Protein AF-A0A6I3MFF8-F1 (afdb_monomer_lite)

Secondary structure (DSSP, 8-state):
-HHHHHHHHHHHHHHHHHS-TTSTT-HHHHHHHHHHHHHHHHHHHHHHHHHHHHHHHHHHHHHHHHHHHH-STT--HHHHHTTT---HHHHHHHHSSHHHHHHHHHHHHHHHHHHHHHHHHTS-TTS-HHHHHHHHHHHHHHHHHTT--S--HHHHHHHHHTTT-HHHHHHHHHHHHHHHHHHHTTSS-HHHHHHHHHHHHHHHHHHHHH--THHHHHHHHHHHHHHHT-

Sequence (230 aa):
MILYFKFFILIGLNLIKIVNRSVYTCKCIQNCLHLQNKIEKKMENKLETSAKSLKREEMVKFAFETFYKNGFHATGVDTVMEGTGISKRTLYKHFGSKEGLILATIDYYRTHMRELIYSYINTDPKENAVEKALRIFDFLTDRVEGGHYNGCFVMNAKTEYINKAKDIEESCDNYTAGIQQLLEANLPNNDLVTQIMMLFEGAIVRSKVTRNIKTIRLAKDAARILCENS

Foldseek 3Di:
DVVVVVVVVVVVVVVVVPPDPPPCPDPVVVVVVVVVVVVVVVVVVVVVVVVLVVLLVVLLVLLLVQCLVQNLVRDDVVNSCPPVPADPVNVCVNQVDSVSSLLSNLVVLLVVVLVVLLCQLPVDVPDALLVSLLSSLVSVLVCLVVVNLSFDSLVRQCVVCPVNDVSSVVSSVVSLVSNLVSSVVRADDSVLSVLLSCLSSVLSVCCSVVVDSVSSVVSSVVSVVSRVVD

Radius of gyration: 26.14 Å; chains: 1; bounding box: 43×44×87 Å

pLDDT: mean 87.26, std 15.72, range [38.91, 98.69]

Structure (mmCIF, N/CA/C/O backbone):
data_AF-A0A6I3MFF8-F1
#
_entry.id   AF-A0A6I3MFF8-F1
#
loop_
_atom_site.group_PDB
_atom_site.id
_atom_site.type_symbol
_atom_site.label_atom_id
_atom_site.label_alt_id
_atom_site.label_comp_id
_atom_site.label_asym_id
_atom_site.label_entity_id
_atom_site.label_seq_id
_atom_site.pdbx_PDB_ins_code
_atom_site.Cartn_x
_atom_site.Cartn_y
_atom_site.Cartn_z
_atom_site.occupancy
_atom_site.B_iso_or_equiv
_atom_site.auth_seq_id
_atom_site.auth_comp_id
_atom_site.auth_asym_id
_atom_site.auth_atom_id
_atom_site.pdbx_PDB_model_num
ATOM 1 N N . MET A 1 1 ? 0.637 -25.183 27.385 1.00 45.00 1 MET A N 1
ATOM 2 C CA . MET A 1 1 ? 1.821 -24.576 28.041 1.00 45.00 1 MET A CA 1
ATOM 3 C C . MET A 1 1 ? 1.467 -23.602 29.179 1.00 45.00 1 MET A C 1
ATOM 5 O O . MET A 1 1 ? 2.096 -23.673 30.222 1.00 45.00 1 MET A O 1
ATOM 9 N N . ILE A 1 2 ? 0.426 -22.762 29.054 1.00 39.97 2 ILE A N 1
ATOM 10 C CA . ILE A 1 2 ? 0.001 -21.795 30.099 1.00 39.97 2 ILE A CA 1
ATOM 11 C C . ILE A 1 2 ? -0.606 -22.467 31.357 1.00 39.97 2 ILE A C 1
ATOM 13 O O . ILE A 1 2 ? -0.392 -22.002 32.474 1.00 39.97 2 ILE A O 1
ATOM 17 N N . LEU A 1 3 ? -1.305 -23.600 31.203 1.00 38.91 3 LEU A N 1
ATOM 18 C CA . LEU A 1 3 ? -1.879 -24.362 32.329 1.00 38.91 3 LEU A CA 1
ATOM 19 C C . LEU A 1 3 ? -0.818 -25.008 33.238 1.00 38.91 3 LEU A C 1
ATOM 21 O O . LEU A 1 3 ? -0.969 -24.985 34.456 1.00 38.91 3 LEU A O 1
ATOM 25 N N . TYR A 1 4 ? 0.286 -25.498 32.667 1.00 41.34 4 TYR A N 1
ATOM 26 C CA . TYR A 1 4 ? 1.405 -26.062 33.435 1.00 41.34 4 TYR A CA 1
ATOM 27 C C . TYR A 1 4 ? 2.146 -24.993 34.253 1.00 41.34 4 TYR A C 1
ATOM 29 O O . TYR A 1 4 ? 2.612 -25.268 35.355 1.00 41.34 4 TYR A O 1
ATOM 37 N N . PHE A 1 5 ? 2.187 -23.752 33.756 1.00 45.34 5 PHE A N 1
ATOM 38 C CA . PHE A 1 5 ? 2.837 -22.635 34.444 1.00 45.34 5 PHE A CA 1
ATOM 39 C C . PHE A 1 5 ? 2.019 -22.134 35.648 1.00 45.34 5 PHE A C 1
ATOM 41 O O . PHE A 1 5 ? 2.577 -21.880 36.713 1.00 45.34 5 PHE A O 1
ATOM 48 N N . LYS A 1 6 ? 0.680 -22.087 35.532 1.00 47.84 6 LYS A N 1
ATOM 49 C CA . LYS A 1 6 ? -0.211 -21.818 36.680 1.00 47.84 6 LYS A CA 1
ATOM 50 C C . LYS A 1 6 ? -0.124 -22.907 37.754 1.00 47.84 6 LYS A C 1
ATOM 52 O O . LYS A 1 6 ? -0.187 -22.587 38.937 1.00 47.84 6 LYS A O 1
ATOM 57 N N . PHE A 1 7 ? 0.063 -24.168 37.359 1.00 47.84 7 PHE A N 1
ATOM 58 C CA . PHE A 1 7 ? 0.206 -25.289 38.291 1.00 47.84 7 PHE A CA 1
ATOM 59 C C . PHE A 1 7 ? 1.506 -25.199 39.110 1.00 47.84 7 PHE A C 1
ATOM 61 O O . PHE A 1 7 ? 1.482 -25.387 40.323 1.00 47.84 7 PHE A O 1
ATOM 68 N N . PHE A 1 8 ? 2.621 -24.804 38.485 1.00 49.03 8 PHE A N 1
ATOM 69 C CA . PHE A 1 8 ? 3.898 -24.602 39.182 1.00 49.03 8 PHE A CA 1
ATOM 70 C C . PHE A 1 8 ? 3.869 -23.420 40.167 1.00 49.03 8 PHE A C 1
ATOM 72 O O . PHE A 1 8 ? 4.413 -23.523 41.265 1.00 49.03 8 PHE A O 1
ATOM 79 N N . ILE A 1 9 ? 3.176 -22.329 39.819 1.00 52.69 9 ILE A N 1
ATOM 80 C CA . ILE A 1 9 ? 2.971 -21.182 40.720 1.00 52.69 9 ILE A CA 1
ATOM 81 C C . ILE A 1 9 ? 2.090 -21.579 41.918 1.00 52.69 9 ILE A C 1
ATOM 83 O O . ILE A 1 9 ? 2.417 -21.246 43.054 1.00 52.69 9 ILE A O 1
ATOM 87 N N . LEU A 1 10 ? 1.020 -22.359 41.709 1.00 49.03 10 LEU A N 1
ATOM 88 C CA . LEU A 1 10 ? 0.175 -22.858 42.804 1.00 49.03 10 LEU A CA 1
ATOM 89 C C . LEU A 1 10 ? 0.908 -23.834 43.742 1.00 49.03 10 LEU A C 1
ATOM 91 O O . LEU A 1 10 ? 0.683 -23.790 44.952 1.00 49.03 10 LEU A O 1
ATOM 95 N N . ILE A 1 11 ? 1.798 -24.684 43.217 1.00 52.78 11 ILE A N 1
ATOM 96 C CA . ILE A 1 11 ? 2.627 -25.586 44.034 1.00 52.78 11 ILE A CA 1
ATOM 97 C C . ILE A 1 11 ? 3.669 -24.791 44.836 1.00 52.78 11 ILE A C 1
ATOM 99 O O . ILE A 1 11 ? 3.830 -25.034 46.033 1.00 52.78 11 ILE A O 1
ATOM 103 N N . GLY A 1 12 ? 4.317 -23.793 44.223 1.00 50.59 12 GLY A N 1
ATOM 104 C CA . GLY A 1 12 ? 5.246 -22.892 44.916 1.00 50.59 12 GLY A CA 1
ATOM 105 C C . GLY A 1 12 ? 4.579 -22.094 46.044 1.00 50.59 12 GLY A C 1
ATOM 106 O O . GLY A 1 12 ? 5.119 -22.009 47.146 1.00 50.59 12 GLY A O 1
ATOM 107 N N . LEU A 1 13 ? 3.362 -21.589 45.814 1.00 50.25 13 LEU A N 1
ATOM 108 C CA . LEU A 1 13 ? 2.577 -20.844 46.807 1.00 50.25 13 LEU A CA 1
ATOM 109 C C . LEU A 1 13 ? 2.077 -21.719 47.971 1.00 50.25 13 LEU A C 1
ATOM 111 O O . LEU A 1 13 ? 1.964 -21.228 49.096 1.00 50.25 13 LEU A O 1
ATOM 115 N N . ASN A 1 14 ? 1.793 -23.006 47.736 1.00 44.31 14 ASN A N 1
ATOM 116 C CA . ASN A 1 14 ? 1.385 -23.933 48.798 1.00 44.31 14 ASN A CA 1
ATOM 117 C C . ASN A 1 14 ? 2.566 -24.423 49.646 1.00 44.31 14 ASN A C 1
ATOM 119 O O . ASN A 1 14 ? 2.418 -24.547 50.859 1.00 44.31 14 ASN A O 1
ATOM 123 N N . LEU A 1 15 ? 3.753 -24.617 49.062 1.00 46.69 15 LEU A N 1
ATOM 124 C CA . LEU A 1 15 ? 4.953 -24.980 49.828 1.00 46.69 15 LEU A CA 1
ATOM 125 C C . LEU A 1 15 ? 5.416 -23.846 50.761 1.00 46.69 15 LEU A C 1
ATOM 127 O O . LEU A 1 15 ? 5.853 -24.118 51.875 1.00 46.69 15 LEU A O 1
ATOM 131 N N . ILE A 1 16 ? 5.233 -22.579 50.371 1.00 49.53 16 ILE A N 1
ATOM 132 C CA . ILE A 1 16 ? 5.551 -21.409 51.214 1.00 49.53 16 ILE A CA 1
ATOM 133 C C . ILE A 1 16 ? 4.555 -21.239 52.378 1.00 49.53 16 ILE A C 1
ATOM 135 O O . ILE A 1 16 ? 4.934 -20.734 53.433 1.00 49.53 16 ILE A O 1
ATOM 139 N N . LYS A 1 17 ? 3.301 -21.696 52.235 1.00 48.31 17 LYS A N 1
ATOM 140 C CA . LYS A 1 17 ? 2.290 -21.665 53.314 1.00 48.31 17 LYS A CA 1
ATOM 141 C C . LYS A 1 17 ? 2.443 -22.781 54.352 1.00 48.31 17 LYS A C 1
ATOM 143 O O . LYS A 1 17 ? 1.889 -22.656 55.441 1.00 48.31 17 LYS A O 1
ATOM 148 N N . ILE A 1 18 ? 3.171 -23.853 54.032 1.00 49.22 18 ILE A N 1
ATOM 149 C CA . ILE A 1 18 ? 3.386 -25.004 54.929 1.00 49.22 18 ILE A CA 1
ATOM 150 C C . ILE A 1 18 ? 4.590 -24.776 55.869 1.00 49.22 18 ILE A C 1
ATOM 152 O O . ILE A 1 18 ? 4.727 -25.459 56.884 1.00 49.22 18 ILE A O 1
ATOM 156 N N . VAL A 1 19 ? 5.434 -23.767 55.610 1.00 46.97 19 VAL A N 1
ATOM 157 C CA . VAL A 1 19 ? 6.555 -23.423 56.497 1.00 46.97 19 VAL A CA 1
ATOM 158 C C . VAL A 1 19 ? 6.071 -22.550 57.662 1.00 46.97 19 VAL A C 1
ATOM 160 O O . VAL A 1 19 ? 5.642 -21.412 57.509 1.00 46.97 19 VAL A O 1
ATOM 163 N N . ASN A 1 20 ? 6.147 -23.154 58.842 1.00 43.75 20 ASN A N 1
ATOM 164 C CA . ASN A 1 20 ? 5.766 -22.687 60.169 1.00 43.75 20 ASN A CA 1
ATOM 165 C C . ASN A 1 20 ? 6.007 -21.182 60.461 1.00 43.75 20 ASN A C 1
ATOM 167 O O . ASN A 1 20 ? 7.032 -20.596 60.105 1.00 43.75 20 ASN A O 1
ATOM 171 N N . ARG A 1 21 ? 5.086 -20.574 61.224 1.00 49.72 21 ARG A N 1
ATOM 172 C CA . ARG A 1 21 ? 4.991 -19.132 61.554 1.00 49.72 21 ARG A CA 1
ATOM 173 C C . ARG A 1 21 ? 6.206 -18.550 62.311 1.00 49.72 21 ARG A C 1
ATOM 175 O O . ARG A 1 21 ? 6.260 -17.340 62.503 1.00 49.72 21 ARG A O 1
ATOM 182 N N . SER A 1 22 ? 7.186 -19.368 62.714 1.00 47.50 22 SER A N 1
ATOM 183 C CA . SER A 1 22 ? 8.376 -18.946 63.476 1.00 47.50 22 SER A CA 1
ATOM 184 C C . SER A 1 22 ? 9.617 -18.625 62.622 1.00 47.50 22 SER A C 1
ATOM 186 O O . SER A 1 22 ? 10.642 -18.239 63.176 1.00 47.50 22 SER A O 1
ATOM 188 N N . VAL A 1 23 ? 9.551 -18.778 61.292 1.00 49.69 23 VAL A N 1
ATOM 189 C CA . VAL A 1 23 ? 10.703 -18.608 60.375 1.00 49.69 23 VAL A CA 1
ATOM 190 C C . VAL A 1 23 ? 10.717 -17.223 59.689 1.00 49.69 23 VAL A C 1
ATOM 192 O O . VAL A 1 23 ? 11.717 -16.806 59.108 1.00 49.69 23 VAL A O 1
ATOM 195 N N . TYR A 1 24 ? 9.643 -16.438 59.825 1.00 51.47 24 TYR A N 1
ATOM 196 C CA . TYR A 1 24 ? 9.480 -15.127 59.171 1.00 51.47 24 TYR A CA 1
ATOM 197 C C . TYR A 1 24 ? 10.247 -13.958 59.824 1.00 51.47 24 TYR A C 1
ATOM 199 O O . TYR A 1 24 ? 10.108 -12.815 59.384 1.00 51.47 24 TYR A O 1
ATOM 207 N N . THR A 1 25 ? 11.048 -14.200 60.865 1.00 51.84 25 THR A N 1
ATOM 208 C CA . THR A 1 25 ? 11.789 -13.157 61.604 1.00 51.84 25 THR A CA 1
ATOM 209 C C . THR A 1 25 ? 13.222 -12.944 61.110 1.00 51.84 25 THR A C 1
ATOM 211 O O . THR A 1 25 ? 13.842 -11.940 61.456 1.00 51.84 25 THR A O 1
ATOM 214 N N . CYS A 1 26 ? 13.765 -13.831 60.268 1.00 58.38 26 CYS A N 1
ATOM 215 C CA . CYS A 1 26 ? 15.094 -13.635 59.693 1.00 58.38 26 CYS A CA 1
ATOM 216 C C . CYS A 1 26 ? 15.046 -12.589 58.567 1.00 58.38 26 CYS A C 1
ATOM 218 O O . CYS A 1 26 ? 14.349 -12.769 57.564 1.00 58.38 26 CYS A O 1
ATOM 220 N N . LYS A 1 27 ? 15.842 -11.518 58.697 1.00 70.00 27 LYS A N 1
ATOM 221 C CA . LYS A 1 27 ? 15.976 -10.435 57.701 1.00 70.00 27 LYS A CA 1
ATOM 222 C C . LYS A 1 27 ? 16.256 -10.971 56.286 1.00 70.00 27 LYS A C 1
ATOM 224 O O . LYS A 1 27 ? 15.745 -10.427 55.313 1.00 70.00 27 LYS A O 1
ATOM 229 N N . CYS A 1 28 ? 17.008 -12.070 56.167 1.00 63.50 28 CYS A N 1
ATOM 230 C CA . CYS A 1 28 ? 17.303 -12.721 54.887 1.00 63.50 28 CYS A CA 1
ATOM 231 C C . CYS A 1 28 ? 16.053 -13.316 54.221 1.00 63.50 28 CYS A C 1
ATOM 233 O O . CYS A 1 28 ? 15.867 -13.159 53.017 1.00 63.50 28 CYS A O 1
ATOM 235 N N . ILE A 1 29 ? 15.168 -13.944 54.999 1.00 68.94 29 ILE A N 1
ATOM 236 C CA . ILE A 1 29 ? 13.923 -14.539 54.494 1.00 68.94 29 ILE A CA 1
ATOM 237 C C . ILE A 1 29 ? 12.919 -13.441 54.123 1.00 68.94 29 ILE A C 1
ATOM 239 O O . ILE A 1 29 ? 12.303 -13.512 53.062 1.00 68.94 29 ILE A O 1
ATOM 243 N N . GLN A 1 30 ? 12.822 -12.376 54.927 1.00 70.56 30 GLN A N 1
ATOM 244 C CA . GLN A 1 30 ? 11.999 -11.202 54.603 1.00 70.56 30 GLN A CA 1
ATOM 245 C C . GLN A 1 30 ? 12.470 -10.491 53.324 1.00 70.56 30 GLN A C 1
ATOM 247 O O . GLN A 1 30 ? 11.647 -10.130 52.483 1.00 70.56 30 GLN A O 1
ATOM 252 N N . ASN A 1 31 ? 13.785 -10.340 53.137 1.00 73.31 31 ASN A N 1
ATOM 253 C CA . ASN A 1 31 ? 14.354 -9.767 51.917 1.00 73.31 31 ASN A CA 1
ATOM 254 C C . ASN A 1 31 ? 14.107 -10.661 50.692 1.00 73.31 31 ASN A C 1
ATOM 256 O O . ASN A 1 31 ? 13.803 -10.145 49.618 1.00 73.31 31 ASN A O 1
ATOM 260 N N . CYS A 1 32 ? 14.190 -11.986 50.851 1.00 61.88 32 CYS A N 1
ATOM 261 C CA . CYS A 1 32 ? 13.902 -12.939 49.780 1.00 61.88 32 CYS A CA 1
ATOM 262 C C . CYS A 1 32 ? 12.425 -12.877 49.349 1.00 61.88 32 CYS A C 1
ATOM 264 O O . CYS A 1 32 ? 12.145 -12.713 48.164 1.00 61.88 32 CYS A O 1
ATOM 266 N N . LEU A 1 33 ? 11.488 -12.875 50.306 1.00 73.44 33 LEU A N 1
ATOM 267 C CA . LEU A 1 33 ? 10.051 -12.687 50.055 1.00 73.44 33 LEU A CA 1
ATOM 268 C C . LEU A 1 33 ? 9.753 -11.339 49.379 1.00 73.44 33 LEU A C 1
ATOM 270 O O . LEU A 1 33 ? 8.937 -11.262 48.463 1.00 73.44 33 LEU A O 1
ATOM 274 N N . HIS A 1 34 ? 10.432 -10.263 49.790 1.00 75.00 34 HIS A N 1
ATOM 275 C CA . HIS A 1 34 ? 10.281 -8.952 49.156 1.00 75.00 34 HIS A CA 1
ATOM 276 C C . HIS A 1 34 ? 10.785 -8.945 47.703 1.00 75.00 34 HIS A C 1
ATOM 278 O O . HIS A 1 34 ? 10.128 -8.377 46.828 1.00 75.00 34 HIS A O 1
ATOM 284 N N . LEU A 1 35 ? 11.919 -9.602 47.423 1.00 74.81 35 LEU A N 1
ATOM 285 C CA . LEU A 1 35 ? 12.423 -9.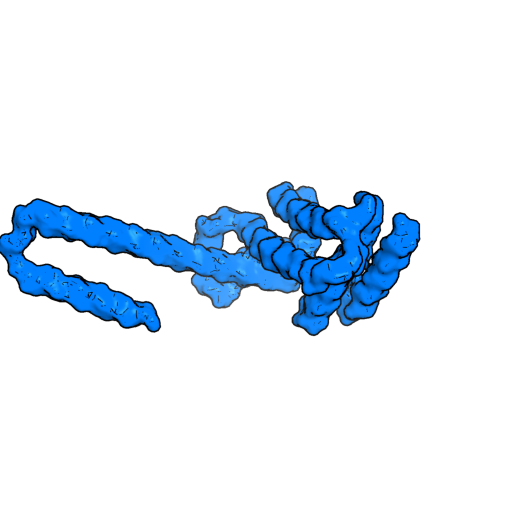774 46.058 1.00 74.81 35 LEU A CA 1
ATOM 286 C C . LEU A 1 35 ? 11.477 -10.626 45.204 1.00 74.81 35 LEU A C 1
ATOM 288 O O . LEU A 1 35 ? 11.195 -10.234 44.073 1.00 74.81 35 LEU A O 1
ATOM 292 N N . GLN A 1 36 ? 10.961 -11.737 45.739 1.00 79.94 36 GLN A N 1
ATOM 293 C CA . GLN A 1 36 ? 9.990 -12.598 45.055 1.00 79.94 36 GLN A CA 1
ATOM 294 C C . GLN A 1 36 ? 8.739 -11.806 44.654 1.00 79.94 36 GLN A C 1
ATOM 296 O O . GLN A 1 36 ? 8.427 -11.735 43.468 1.00 79.94 36 GLN A O 1
ATOM 301 N N . ASN A 1 37 ? 8.127 -11.075 45.592 1.00 81.19 37 ASN A N 1
ATOM 302 C CA . ASN A 1 37 ? 6.962 -10.224 45.315 1.00 81.19 37 ASN A CA 1
ATOM 303 C C . ASN A 1 37 ? 7.252 -9.140 44.255 1.00 81.19 37 ASN A C 1
ATOM 305 O O . ASN A 1 37 ? 6.402 -8.808 43.427 1.00 81.19 37 ASN A O 1
ATOM 309 N N . LYS A 1 38 ? 8.462 -8.561 44.259 1.00 84.31 38 LYS A N 1
ATOM 310 C CA . LYS A 1 38 ? 8.870 -7.541 43.277 1.00 84.31 38 LYS A CA 1
ATOM 311 C C . LYS A 1 38 ? 9.064 -8.135 41.879 1.00 84.31 38 LYS A C 1
ATOM 313 O O . LYS A 1 38 ? 8.743 -7.472 40.890 1.00 84.31 38 LYS A O 1
ATOM 318 N N . ILE A 1 39 ? 9.581 -9.361 41.792 1.00 87.12 39 ILE A N 1
ATOM 319 C CA . ILE A 1 39 ? 9.728 -10.110 40.538 1.00 87.12 39 ILE A CA 1
ATOM 320 C C . ILE A 1 39 ? 8.349 -10.504 39.999 1.00 87.12 39 ILE A C 1
ATOM 322 O O . ILE A 1 39 ? 8.074 -10.229 38.833 1.00 87.12 39 ILE A O 1
ATOM 326 N N . GLU A 1 40 ? 7.464 -11.042 40.840 1.00 82.44 40 GLU A N 1
ATOM 327 C CA . GLU A 1 40 ? 6.092 -11.418 40.471 1.00 82.44 40 GLU A CA 1
ATOM 328 C C . GLU A 1 40 ? 5.318 -10.228 39.897 1.00 82.44 40 GLU A C 1
ATOM 330 O O . GLU A 1 40 ? 4.874 -10.278 38.751 1.00 82.44 40 GLU A O 1
ATOM 335 N N . LYS A 1 41 ? 5.286 -9.095 40.611 1.00 83.50 41 LYS A N 1
ATOM 336 C CA . LYS A 1 41 ? 4.605 -7.877 40.143 1.00 83.50 41 LYS A CA 1
ATOM 337 C C . LYS A 1 41 ? 5.183 -7.344 38.825 1.00 83.50 41 LYS A C 1
ATOM 339 O O . LYS A 1 41 ? 4.459 -6.823 37.976 1.00 83.50 41 LYS A O 1
ATOM 344 N N . LYS A 1 42 ? 6.500 -7.473 38.619 1.00 82.69 42 LYS A N 1
ATOM 345 C CA . LYS A 1 42 ? 7.158 -7.085 37.359 1.00 82.69 42 LYS A CA 1
ATOM 346 C C . LYS A 1 42 ? 6.774 -8.023 36.209 1.00 82.69 42 LYS A C 1
ATOM 348 O O . LYS A 1 42 ? 6.613 -7.553 35.082 1.00 82.69 42 LYS A O 1
ATOM 353 N N . MET A 1 43 ? 6.621 -9.319 36.478 1.00 82.12 43 MET A N 1
ATOM 354 C CA . MET A 1 43 ? 6.168 -10.305 35.495 1.00 82.12 43 MET A CA 1
ATOM 355 C C . MET A 1 43 ? 4.689 -10.116 35.138 1.00 82.12 43 MET A C 1
ATOM 357 O O . MET A 1 43 ? 4.365 -10.121 33.953 1.00 82.12 43 MET A O 1
ATOM 361 N N . GLU A 1 44 ? 3.819 -9.863 36.118 1.00 80.25 44 GLU A N 1
ATOM 362 C CA . GLU A 1 44 ? 2.394 -9.560 35.907 1.00 80.25 44 GLU A CA 1
ATOM 363 C C . GLU A 1 44 ? 2.202 -8.315 35.033 1.00 80.25 44 GLU A C 1
ATOM 365 O O . GLU A 1 44 ? 1.532 -8.388 34.005 1.00 80.25 44 GLU A O 1
ATOM 370 N N . ASN A 1 45 ? 2.887 -7.210 35.352 1.00 82.31 45 ASN A N 1
ATOM 371 C CA . ASN A 1 45 ? 2.838 -5.987 34.543 1.00 82.31 45 ASN A CA 1
ATOM 372 C C . ASN A 1 45 ? 3.310 -6.223 33.097 1.00 82.31 45 ASN A C 1
ATOM 374 O O . ASN A 1 45 ? 2.763 -5.647 32.153 1.00 82.31 45 ASN A O 1
ATOM 378 N N . LYS A 1 46 ? 4.331 -7.070 32.898 1.00 77.62 46 LYS A N 1
ATOM 379 C CA . LYS A 1 46 ? 4.838 -7.420 31.562 1.00 77.62 46 LYS A CA 1
ATOM 380 C C . LYS A 1 46 ? 3.826 -8.266 30.781 1.00 77.62 46 LYS A C 1
ATOM 382 O O . LYS A 1 46 ? 3.622 -8.012 29.595 1.00 77.62 46 LYS A O 1
ATOM 387 N N . LEU A 1 47 ? 3.178 -9.227 31.440 1.00 77.19 47 LEU A N 1
ATOM 388 C CA . LEU A 1 47 ? 2.124 -10.060 30.853 1.00 77.19 47 LEU A CA 1
ATOM 389 C C . LEU A 1 47 ? 0.885 -9.233 30.490 1.00 77.19 47 LEU A C 1
ATOM 391 O O . LEU A 1 47 ? 0.360 -9.386 29.391 1.00 77.19 47 LEU A O 1
ATOM 395 N N . GLU A 1 48 ? 0.457 -8.315 31.357 1.00 77.94 48 GLU A N 1
ATOM 396 C CA . GLU A 1 48 ? -0.672 -7.417 31.092 1.00 77.94 48 GLU A CA 1
ATOM 397 C C . GLU A 1 48 ? -0.371 -6.462 29.928 1.00 77.94 48 GLU A C 1
ATOM 399 O O . GLU A 1 48 ? -1.197 -6.281 29.031 1.00 77.94 48 GLU A O 1
ATOM 404 N N . THR A 1 49 ? 0.845 -5.907 29.883 1.00 75.06 49 THR A N 1
ATOM 405 C CA . THR A 1 49 ? 1.290 -5.047 28.776 1.00 75.06 49 THR A CA 1
ATOM 406 C C . THR A 1 49 ? 1.312 -5.812 27.450 1.00 75.06 49 THR A C 1
ATOM 408 O O . THR A 1 49 ? 0.835 -5.293 26.442 1.00 75.06 49 THR A O 1
ATOM 411 N N . SER A 1 50 ? 1.797 -7.059 27.454 1.00 73.81 50 SER A N 1
ATOM 412 C CA . SER A 1 50 ? 1.816 -7.932 26.273 1.00 73.81 50 SER A CA 1
ATOM 413 C C . SER A 1 50 ? 0.409 -8.342 25.821 1.00 73.81 50 SER A C 1
ATOM 415 O O . SER A 1 50 ? 0.103 -8.291 24.634 1.00 73.81 50 SER A O 1
ATOM 417 N N . ALA A 1 51 ? -0.491 -8.678 26.747 1.00 73.31 51 ALA A N 1
ATOM 418 C CA . ALA A 1 51 ? -1.886 -8.971 26.415 1.00 73.31 51 ALA A CA 1
ATOM 419 C C . ALA A 1 51 ? -2.597 -7.740 25.824 1.00 73.31 51 ALA A C 1
ATOM 421 O O . ALA A 1 51 ? -3.368 -7.846 24.868 1.00 73.31 51 ALA A O 1
ATOM 422 N N . LYS A 1 52 ? -2.304 -6.547 26.354 1.00 76.50 52 LYS A N 1
ATOM 423 C CA . LYS A 1 52 ? -2.834 -5.282 25.839 1.00 76.50 52 LYS A CA 1
ATOM 424 C C . LYS A 1 52 ? -2.292 -4.948 24.445 1.00 76.50 52 LYS A C 1
ATOM 426 O O . LYS A 1 52 ? -3.050 -4.414 23.635 1.00 76.50 52 LYS A O 1
ATOM 431 N N . SER A 1 53 ? -1.020 -5.239 24.159 1.00 77.75 53 SER A N 1
ATOM 432 C CA . SER A 1 53 ? -0.434 -5.016 22.831 1.00 77.75 53 SER A CA 1
ATOM 433 C C . SER A 1 53 ? -1.011 -5.972 21.790 1.00 77.75 53 SER A C 1
ATOM 435 O O . SER A 1 53 ? -1.405 -5.503 20.728 1.00 77.75 53 SER A O 1
ATOM 437 N N . LEU A 1 54 ? -1.172 -7.259 22.124 1.00 78.81 54 LEU A N 1
ATOM 438 C CA . LEU A 1 54 ? -1.813 -8.251 21.249 1.00 78.81 54 LEU A CA 1
ATOM 439 C C . LEU A 1 54 ? -3.237 -7.826 20.875 1.00 78.81 54 LEU A C 1
ATOM 441 O O . LEU A 1 54 ? -3.584 -7.753 19.701 1.00 78.81 54 LEU A O 1
ATOM 445 N N . LYS A 1 55 ? -4.034 -7.410 21.866 1.00 85.62 55 LYS A N 1
ATOM 446 C CA . LYS A 1 55 ? -5.391 -6.910 21.612 1.00 85.62 55 LYS A CA 1
ATOM 447 C C . LYS A 1 55 ? -5.400 -5.653 20.738 1.00 85.62 55 LYS A C 1
ATOM 449 O O . LYS A 1 55 ? -6.317 -5.446 19.948 1.00 85.62 55 LYS A O 1
ATOM 454 N N . ARG A 1 56 ? -4.395 -4.781 20.883 1.00 90.62 56 ARG A N 1
ATOM 455 C CA . ARG A 1 56 ? -4.246 -3.591 20.036 1.00 90.62 56 ARG A CA 1
ATOM 456 C C . ARG A 1 56 ? -3.933 -3.968 18.590 1.00 90.62 56 ARG A C 1
ATOM 458 O O . ARG A 1 56 ? -4.469 -3.339 17.687 1.00 90.62 56 ARG A O 1
ATOM 465 N N . GLU A 1 57 ? -3.080 -4.957 18.380 1.00 90.38 57 GLU A N 1
ATOM 466 C CA . GLU A 1 57 ? -2.722 -5.451 17.052 1.00 90.38 57 GLU A CA 1
ATOM 467 C C . GLU A 1 57 ? -3.920 -6.097 16.346 1.00 90.38 57 GLU A C 1
ATOM 469 O O . GLU A 1 57 ? -4.203 -5.757 15.199 1.00 90.38 57 GLU A O 1
ATOM 474 N N . GLU A 1 58 ? -4.701 -6.916 17.057 1.00 89.44 58 GLU A N 1
ATOM 475 C CA . GLU A 1 58 ? -5.951 -7.494 16.544 1.00 89.44 58 GLU A CA 1
ATOM 476 C C . GLU A 1 58 ? -6.944 -6.412 16.089 1.00 89.44 58 GLU A C 1
ATOM 478 O O . GLU A 1 58 ? -7.504 -6.509 14.995 1.00 89.44 58 GLU A O 1
ATOM 483 N N . MET A 1 59 ? -7.112 -5.341 16.882 1.00 92.56 59 MET A N 1
ATOM 484 C CA . MET A 1 59 ? -7.944 -4.188 16.500 1.00 92.56 59 MET A CA 1
ATOM 485 C C . MET A 1 59 ? -7.466 -3.540 15.201 1.00 92.56 59 MET A C 1
ATOM 487 O O . MET A 1 59 ? -8.279 -3.214 14.340 1.00 92.56 59 MET A O 1
ATOM 491 N N . VAL A 1 60 ? -6.153 -3.342 15.059 1.00 95.56 60 VAL A N 1
ATOM 492 C CA . VAL A 1 60 ? -5.580 -2.730 13.856 1.00 95.56 60 VAL A CA 1
ATOM 493 C C . VAL A 1 60 ? -5.772 -3.630 12.646 1.00 95.56 60 VAL A C 1
ATOM 495 O O . VAL A 1 60 ? -6.172 -3.134 11.600 1.00 95.56 60 VAL A O 1
ATOM 498 N N . LYS A 1 61 ? -5.546 -4.939 12.778 1.00 93.50 61 LYS A N 1
ATOM 499 C CA . LYS A 1 61 ? -5.713 -5.879 11.667 1.00 93.50 61 LYS A CA 1
ATOM 500 C C . LYS A 1 61 ? -7.157 -5.905 11.161 1.00 93.50 61 LYS A C 1
ATOM 502 O O . LYS A 1 61 ? -7.384 -5.776 9.961 1.00 93.50 61 LYS A O 1
ATOM 507 N N . PHE A 1 62 ? -8.130 -5.993 12.068 1.00 93.50 62 PHE A N 1
ATOM 508 C CA . PHE A 1 62 ? -9.544 -5.989 11.690 1.00 93.50 62 PHE A CA 1
ATOM 509 C C . PHE A 1 62 ? -9.967 -4.656 11.052 1.00 93.50 62 PHE A C 1
ATOM 511 O O . PHE A 1 62 ? -10.648 -4.631 10.023 1.00 93.50 62 PHE A O 1
ATOM 518 N N . ALA A 1 63 ? -9.520 -3.533 11.624 1.00 96.06 63 ALA A N 1
ATOM 519 C CA . ALA A 1 63 ? -9.772 -2.210 11.065 1.00 96.06 63 ALA A CA 1
ATOM 520 C C . ALA A 1 63 ? -9.149 -2.046 9.676 1.00 96.06 63 ALA A C 1
ATOM 522 O O . ALA A 1 63 ? -9.804 -1.530 8.774 1.00 96.06 63 ALA A O 1
ATOM 523 N N . PHE A 1 64 ? -7.918 -2.523 9.488 1.00 96.31 64 PHE A N 1
ATOM 524 C CA . PHE A 1 64 ? -7.228 -2.520 8.204 1.00 96.31 64 PHE A CA 1
ATOM 525 C C . PHE A 1 64 ? -8.037 -3.276 7.145 1.00 96.31 64 PHE A C 1
ATOM 527 O O . PHE A 1 64 ? -8.348 -2.702 6.104 1.00 96.31 64 PHE A O 1
ATOM 534 N N . GLU A 1 65 ? -8.442 -4.519 7.420 1.00 94.19 65 GLU A N 1
ATOM 535 C CA . GLU A 1 65 ? -9.234 -5.327 6.482 1.00 94.19 65 GLU A CA 1
ATOM 536 C C . GLU A 1 65 ? -10.574 -4.652 6.142 1.00 94.19 65 GLU A C 1
ATOM 538 O O . GLU A 1 65 ? -10.961 -4.579 4.971 1.00 94.19 65 GLU A O 1
ATOM 543 N N . THR A 1 66 ? -11.246 -4.091 7.151 1.00 95.31 66 THR A N 1
ATOM 544 C CA . THR A 1 66 ? -12.537 -3.410 6.983 1.00 95.31 66 THR A CA 1
ATOM 545 C C . THR A 1 66 ? -12.399 -2.143 6.137 1.00 95.31 66 THR A C 1
ATOM 547 O O . THR A 1 66 ? -13.123 -1.985 5.152 1.00 95.31 66 THR A O 1
ATOM 550 N N . PHE A 1 67 ? -11.449 -1.258 6.460 1.00 97.19 67 PHE A N 1
ATOM 551 C CA . PHE A 1 67 ? -11.207 -0.034 5.689 1.00 97.19 67 PHE A CA 1
ATOM 552 C C . PHE A 1 67 ? -10.737 -0.333 4.270 1.00 97.19 67 PHE A C 1
ATOM 554 O O . PHE A 1 67 ? -11.159 0.332 3.328 1.00 97.19 67 PHE A O 1
ATOM 561 N N . TYR A 1 68 ? -9.899 -1.353 4.084 1.00 95.19 68 TYR A N 1
ATOM 562 C CA . TYR A 1 68 ? -9.377 -1.678 2.762 1.00 95.19 68 TYR A CA 1
ATOM 563 C C . TYR A 1 68 ? -10.467 -2.194 1.818 1.00 95.19 68 TYR A C 1
ATOM 565 O O . TYR A 1 68 ? -10.416 -1.941 0.614 1.00 95.19 68 TYR A O 1
ATOM 573 N N . LYS A 1 69 ? -11.460 -2.904 2.365 1.00 93.19 69 LYS A N 1
ATOM 574 C CA . LYS A 1 69 ? -12.603 -3.418 1.607 1.00 93.19 69 LYS A CA 1
ATOM 575 C C . LYS A 1 69 ? -13.654 -2.343 1.329 1.00 93.19 69 LYS A C 1
ATOM 577 O O . LYS A 1 69 ? -14.161 -2.270 0.214 1.00 93.19 69 LYS A O 1
ATOM 582 N N . ASN A 1 70 ? -13.991 -1.545 2.339 1.00 94.62 70 ASN A N 1
ATOM 583 C CA . ASN A 1 70 ? -15.183 -0.695 2.319 1.00 94.62 70 ASN A CA 1
ATOM 584 C C . ASN A 1 70 ? -14.873 0.798 2.102 1.00 94.62 70 ASN A C 1
ATOM 586 O O . ASN A 1 70 ? -15.797 1.589 1.932 1.00 94.62 70 ASN A O 1
ATOM 590 N N . GLY A 1 71 ? -13.598 1.193 2.106 1.00 95.50 71 GLY A N 1
ATOM 591 C CA . GLY A 1 71 ? -13.176 2.595 2.097 1.00 95.50 71 GLY A CA 1
ATOM 592 C C . GLY A 1 71 ? -13.159 3.205 3.498 1.00 95.50 71 GLY A C 1
ATOM 593 O O . GLY A 1 71 ? -13.659 2.624 4.469 1.00 95.50 71 GLY A O 1
ATOM 594 N N . PHE A 1 72 ? -12.566 4.388 3.626 1.00 97.25 72 PHE A N 1
ATOM 595 C CA . PHE A 1 72 ? -12.337 5.004 4.930 1.00 97.25 72 PHE A CA 1
ATOM 596 C C . PHE A 1 72 ? -13.543 5.818 5.394 1.00 97.25 72 PHE A C 1
ATOM 598 O O . PHE A 1 72 ? -14.042 5.586 6.495 1.00 97.25 72 PHE A O 1
ATOM 605 N N . HIS A 1 73 ? -14.061 6.737 4.577 1.00 96.25 73 HIS A N 1
ATOM 606 C CA . HIS A 1 73 ? -15.198 7.598 4.939 1.00 96.25 73 HIS A CA 1
ATOM 607 C C . HIS A 1 73 ? -16.507 6.824 5.049 1.00 96.25 73 HIS A C 1
ATOM 609 O O . HIS A 1 73 ? -17.262 7.049 5.992 1.00 96.25 73 HIS A O 1
ATOM 615 N N . ALA A 1 74 ? -16.735 5.867 4.147 1.00 94.62 74 ALA A N 1
ATOM 616 C CA . ALA A 1 74 ? -17.937 5.030 4.138 1.00 94.62 74 ALA A CA 1
ATOM 617 C C . ALA A 1 74 ? -18.015 4.054 5.329 1.00 94.62 74 ALA A C 1
ATOM 619 O O . ALA A 1 74 ? -19.087 3.540 5.638 1.00 94.62 74 ALA A O 1
ATOM 620 N N . THR A 1 75 ? -16.900 3.817 6.026 1.00 95.62 75 THR A N 1
ATOM 621 C CA . THR A 1 75 ? -16.832 2.875 7.147 1.00 95.62 75 THR A CA 1
ATOM 622 C C . THR A 1 75 ? -16.917 3.603 8.486 1.00 95.62 75 THR A C 1
ATOM 624 O O . THR A 1 75 ? -16.006 4.334 8.882 1.00 95.62 75 THR A O 1
ATOM 627 N N . GLY A 1 76 ? -18.000 3.385 9.230 1.00 93.88 76 GLY A N 1
ATOM 628 C CA . GLY A 1 76 ? -18.131 3.861 10.607 1.00 93.88 76 GLY A CA 1
ATOM 629 C C . GLY A 1 76 ? -17.294 3.038 11.590 1.00 93.88 76 GLY A C 1
ATOM 630 O O . GLY A 1 76 ? -16.983 1.875 11.342 1.00 93.88 76 GLY A O 1
ATOM 631 N N . VAL A 1 77 ? -16.972 3.618 12.752 1.00 91.94 77 VAL A N 1
ATOM 632 C CA . VAL A 1 77 ? -16.291 2.877 13.833 1.00 91.94 77 VAL A CA 1
ATOM 633 C C . VAL A 1 77 ? -17.122 1.673 14.272 1.00 91.94 77 VAL A C 1
ATOM 635 O O . VAL A 1 77 ? -16.558 0.628 14.554 1.00 91.94 77 VAL A O 1
ATOM 638 N N . ASP A 1 78 ? -18.449 1.785 14.273 1.00 91.69 78 ASP A N 1
ATOM 639 C CA . ASP A 1 78 ? -19.329 0.691 14.688 1.00 91.69 78 ASP A CA 1
ATOM 640 C C . ASP A 1 78 ? -19.222 -0.520 13.736 1.00 91.69 78 ASP A C 1
ATOM 642 O O . ASP A 1 78 ? -19.151 -1.649 14.211 1.00 91.69 78 ASP A O 1
ATOM 646 N N . THR A 1 79 ? -19.064 -0.293 12.424 1.00 91.88 79 THR A N 1
ATOM 647 C CA . THR A 1 79 ? -18.770 -1.346 11.430 1.00 91.88 79 THR A CA 1
ATOM 648 C C . THR A 1 79 ? -17.413 -2.002 11.679 1.00 91.88 79 THR A C 1
ATOM 650 O O . THR A 1 79 ? -17.286 -3.217 11.594 1.00 91.88 79 THR A O 1
ATOM 653 N N . VAL A 1 80 ? -16.393 -1.217 12.046 1.00 89.94 80 VAL A N 1
ATOM 654 C CA . VAL A 1 80 ? -15.071 -1.749 12.430 1.00 89.94 80 VAL A CA 1
ATOM 655 C C . VAL A 1 80 ? -15.134 -2.570 13.724 1.00 89.94 80 VAL A C 1
ATOM 657 O O . VAL A 1 80 ? -14.252 -3.378 13.982 1.00 89.94 80 VAL A O 1
ATOM 660 N N . MET A 1 81 ? -16.153 -2.392 14.562 1.00 87.88 81 MET A N 1
ATOM 661 C CA . MET A 1 81 ? -16.292 -3.177 15.793 1.00 87.88 81 MET A CA 1
ATOM 662 C C . MET A 1 81 ? -17.132 -4.435 15.618 1.00 87.88 81 MET A C 1
ATOM 664 O O . MET A 1 81 ? -17.121 -5.297 16.505 1.00 87.88 81 MET A O 1
ATOM 668 N N . GLU A 1 82 ? -17.861 -4.549 14.514 1.00 87.69 82 GLU A N 1
ATOM 669 C CA . GLU A 1 82 ? -18.833 -5.609 14.297 1.00 87.69 82 GLU A CA 1
ATOM 670 C C . GLU A 1 82 ? -18.163 -6.990 14.337 1.00 87.69 82 GLU A C 1
ATOM 672 O O . GLU A 1 82 ? -17.152 -7.238 13.689 1.00 87.69 82 GLU A O 1
ATOM 677 N N . GLY A 1 83 ? -18.682 -7.891 15.176 1.00 76.56 83 GLY A N 1
ATOM 678 C CA . GLY A 1 83 ? -18.131 -9.242 15.341 1.00 76.56 83 GLY A CA 1
ATOM 679 C C . GLY A 1 83 ? -16.811 -9.346 16.122 1.00 76.56 83 GLY A C 1
ATOM 680 O O . GLY A 1 83 ? -16.403 -10.455 16.450 1.00 76.56 83 GLY A O 1
ATOM 681 N N . THR A 1 84 ? -16.163 -8.234 16.494 1.00 83.12 84 THR A N 1
ATOM 682 C CA . THR A 1 84 ? -14.873 -8.255 17.225 1.00 83.12 84 THR A CA 1
ATOM 683 C C . THR A 1 84 ? -15.019 -8.440 18.741 1.00 83.12 84 THR A C 1
ATOM 685 O O . THR A 1 84 ? -14.059 -8.781 19.431 1.00 83.12 84 THR A O 1
ATOM 688 N N . GLY A 1 85 ? -16.203 -8.151 19.297 1.00 83.81 85 GLY A N 1
ATOM 689 C CA . GLY A 1 85 ? -16.443 -8.122 20.748 1.00 83.81 85 GLY A CA 1
ATOM 690 C C . GLY A 1 85 ? -15.750 -6.962 21.480 1.00 83.81 85 GLY A C 1
ATOM 691 O O . GLY A 1 85 ? -15.744 -6.908 22.713 1.00 83.81 85 GLY A O 1
ATOM 692 N N . ILE A 1 86 ? -15.149 -6.021 20.751 1.00 85.62 86 ILE A N 1
ATOM 693 C CA . ILE A 1 86 ? -14.442 -4.877 21.320 1.00 85.62 86 ILE A CA 1
ATOM 694 C C . ILE A 1 86 ? -15.394 -3.676 21.350 1.00 85.62 86 ILE A C 1
ATOM 696 O O . ILE A 1 86 ? -16.088 -3.368 20.387 1.00 85.62 86 ILE A O 1
ATOM 700 N N . SER A 1 87 ? -15.448 -2.977 22.486 1.00 88.94 87 SER A N 1
ATOM 701 C CA . SER A 1 87 ? -16.338 -1.821 22.628 1.00 88.94 87 SER A CA 1
ATOM 702 C C . SER A 1 87 ? -15.765 -0.567 21.960 1.00 88.94 87 SER A C 1
ATOM 704 O O . SER A 1 87 ? -14.551 -0.346 21.966 1.00 88.94 87 SER A O 1
ATOM 706 N N . LYS A 1 88 ? -16.643 0.332 21.503 1.00 90.62 88 LYS A N 1
ATOM 707 C CA . LYS A 1 88 ? -16.276 1.671 21.008 1.00 90.62 88 LYS A CA 1
ATOM 708 C C . LYS A 1 88 ? -15.443 2.468 22.021 1.00 90.62 88 LYS A C 1
ATOM 710 O O . LYS A 1 88 ? -14.466 3.118 21.662 1.00 90.62 88 LYS A O 1
ATOM 715 N N . ARG A 1 89 ? -15.774 2.351 23.315 1.00 91.88 89 ARG A N 1
ATOM 716 C CA . ARG A 1 89 ? -14.996 2.950 24.416 1.00 91.88 89 ARG A CA 1
ATOM 717 C C . ARG A 1 89 ? -13.570 2.398 24.460 1.00 91.88 89 ARG A C 1
ATOM 719 O O . ARG A 1 89 ? -12.629 3.158 24.665 1.00 91.88 89 ARG A O 1
ATOM 726 N N . THR A 1 90 ? -13.402 1.088 24.284 1.00 89.94 90 THR A N 1
ATOM 727 C CA . THR A 1 90 ? -12.080 0.451 24.232 1.00 89.94 90 THR A CA 1
ATOM 728 C C . THR A 1 90 ? -11.291 0.942 23.026 1.00 89.94 90 THR A C 1
ATOM 730 O O . THR A 1 90 ? -10.137 1.314 23.194 1.00 89.94 90 THR A O 1
ATOM 733 N N . LEU A 1 91 ? -11.906 1.025 21.845 1.00 91.12 91 LEU A N 1
ATOM 734 C CA . LEU A 1 91 ? -11.238 1.551 20.655 1.00 91.12 91 LEU A CA 1
ATOM 735 C C . LEU A 1 91 ? -10.734 2.981 20.884 1.00 91.12 91 LEU A C 1
ATOM 737 O O . LEU A 1 91 ? -9.536 3.231 20.766 1.00 91.12 91 LEU A O 1
ATOM 741 N N . TYR A 1 92 ? -11.595 3.908 21.311 1.00 93.88 92 TYR A N 1
ATOM 742 C CA . TYR A 1 92 ? -11.164 5.291 21.552 1.00 93.88 92 TYR A CA 1
ATOM 743 C C . TYR A 1 92 ? -10.136 5.410 22.682 1.00 93.88 92 TYR A C 1
ATOM 745 O O . TYR A 1 92 ? -9.248 6.251 22.605 1.00 93.88 92 TYR A O 1
ATOM 753 N N . LYS A 1 93 ? -10.164 4.525 23.688 1.00 93.25 93 LYS A N 1
ATOM 754 C CA . LYS A 1 93 ? -9.099 4.455 24.703 1.00 93.25 93 LYS A CA 1
ATOM 755 C C . LYS A 1 93 ? -7.727 4.117 24.100 1.00 93.25 93 LYS A C 1
ATOM 757 O O . LYS A 1 93 ? -6.713 4.522 24.659 1.00 93.25 93 LYS A O 1
ATOM 762 N N . HIS A 1 94 ? -7.681 3.344 23.016 1.00 91.75 94 HIS A N 1
ATOM 763 C CA . HIS A 1 94 ? -6.434 2.926 22.372 1.00 91.75 94 HIS A CA 1
ATOM 764 C C . HIS A 1 94 ? -5.968 3.873 21.260 1.00 91.75 94 HIS A C 1
ATOM 766 O O . HIS A 1 94 ? -4.760 3.999 21.065 1.00 91.75 94 HIS A O 1
ATOM 772 N N . PHE A 1 95 ? -6.896 4.508 20.542 1.00 95.31 95 PHE A N 1
ATOM 773 C CA . PHE A 1 95 ? -6.587 5.259 19.319 1.00 95.31 95 PHE A CA 1
ATOM 774 C C . PHE A 1 95 ? -7.013 6.732 19.352 1.00 95.31 95 PHE A C 1
ATOM 776 O O . PHE A 1 95 ? -6.639 7.484 18.461 1.00 95.31 95 PHE A O 1
ATOM 783 N N . GLY A 1 96 ? -7.783 7.168 20.352 1.00 96.06 96 GLY A N 1
ATOM 784 C CA . GLY A 1 96 ? -8.248 8.552 20.510 1.00 96.06 96 GLY A CA 1
ATOM 785 C C . GLY A 1 96 ? -9.377 8.951 19.554 1.00 96.06 96 GLY A C 1
ATOM 786 O O . GLY A 1 96 ? -10.390 9.483 19.996 1.00 96.06 96 GLY A O 1
ATOM 787 N N . SER A 1 97 ? -9.248 8.635 18.266 1.00 96.12 97 SER A N 1
ATOM 788 C CA . SER A 1 97 ? -10.220 8.950 17.213 1.00 96.12 97 SER A CA 1
ATOM 789 C C . SER A 1 97 ? -10.276 7.852 16.142 1.00 96.12 97 SER A C 1
ATOM 791 O O . SER A 1 97 ? -9.531 6.868 16.193 1.00 96.12 97 SER A O 1
ATOM 793 N N . LYS A 1 98 ? -11.172 8.010 15.157 1.00 95.44 98 LYS A N 1
ATOM 794 C CA . LYS A 1 98 ? -11.192 7.154 13.960 1.00 95.44 98 LYS A CA 1
ATOM 795 C C . LYS A 1 98 ? -9.925 7.381 13.134 1.00 95.44 98 LYS A C 1
ATOM 797 O O . LYS A 1 98 ? -9.312 6.422 12.686 1.00 95.44 98 LYS A O 1
ATOM 802 N N . GLU A 1 99 ? -9.496 8.630 13.000 1.00 97.44 99 GLU A N 1
ATOM 803 C CA . GLU A 1 99 ? -8.275 9.028 12.301 1.00 97.44 99 GLU A CA 1
ATOM 804 C C . GLU A 1 99 ? -7.038 8.422 12.975 1.00 97.44 99 GLU A C 1
ATOM 806 O O . GLU A 1 99 ? -6.161 7.905 12.290 1.00 97.44 99 GLU A O 1
ATOM 811 N N . GLY A 1 100 ? -7.001 8.370 14.311 1.00 97.69 100 GLY A N 1
ATOM 812 C CA . GLY A 1 100 ? -5.936 7.690 15.052 1.00 97.69 100 GLY A CA 1
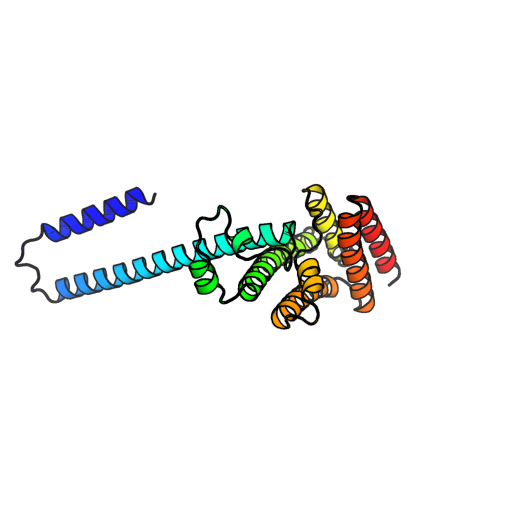ATOM 813 C C . GLY A 1 100 ? -5.897 6.176 14.809 1.00 97.69 100 GLY A C 1
ATOM 814 O O . GLY A 1 100 ? -4.818 5.583 14.749 1.00 97.69 100 GLY A O 1
ATOM 815 N N . LEU A 1 101 ? -7.055 5.538 14.606 1.00 97.19 101 LEU A N 1
ATOM 816 C CA . LEU A 1 101 ? -7.113 4.139 14.175 1.00 97.19 101 LEU A CA 1
ATOM 817 C C . LEU A 1 101 ? -6.618 3.987 12.733 1.00 97.19 101 LEU A C 1
ATOM 819 O O . LEU A 1 101 ? -5.838 3.081 12.456 1.00 97.19 101 LEU A O 1
ATOM 823 N N . ILE A 1 102 ? -7.021 4.883 11.831 1.00 98.12 102 ILE A N 1
ATOM 824 C CA . ILE A 1 102 ? -6.583 4.878 10.430 1.00 98.12 102 ILE A CA 1
ATOM 825 C C . ILE A 1 102 ? -5.063 5.021 10.341 1.00 98.12 102 ILE A C 1
ATOM 827 O O . ILE A 1 102 ? -4.420 4.213 9.674 1.00 98.12 102 ILE A O 1
ATOM 831 N N . LEU A 1 103 ? -4.468 5.957 11.082 1.00 98.31 103 LEU A N 1
ATOM 832 C CA . LEU A 1 103 ? -3.014 6.103 11.180 1.00 98.31 103 LEU A CA 1
ATOM 833 C C . LEU A 1 103 ? -2.338 4.801 11.624 1.00 98.31 103 LEU A C 1
ATOM 835 O O . LEU A 1 103 ? -1.351 4.385 11.021 1.00 98.31 103 LEU A O 1
ATOM 839 N N . ALA A 1 104 ? -2.904 4.109 12.618 1.00 97.44 104 ALA A N 1
ATOM 840 C CA . ALA A 1 104 ? -2.387 2.816 13.057 1.00 97.44 104 ALA A CA 1
ATOM 841 C C . ALA A 1 104 ? -2.498 1.728 11.970 1.00 97.44 104 ALA A C 1
ATOM 843 O O . ALA A 1 104 ? -1.602 0.896 11.853 1.00 97.44 104 ALA A O 1
ATOM 844 N N . THR A 1 105 ? -3.562 1.732 11.158 1.00 97.88 105 THR A N 1
ATOM 845 C CA . THR A 1 105 ? -3.699 0.799 10.022 1.00 97.88 105 THR A CA 1
ATOM 846 C C . THR A 1 105 ? -2.744 1.115 8.870 1.00 97.88 105 THR A C 1
ATOM 848 O O . THR A 1 105 ? -2.237 0.193 8.234 1.00 97.88 105 THR A O 1
ATOM 851 N N . ILE A 1 106 ? -2.447 2.396 8.624 1.00 97.94 106 ILE A N 1
ATOM 852 C CA . ILE A 1 106 ? -1.453 2.824 7.630 1.00 97.94 106 ILE A CA 1
ATOM 853 C C . ILE A 1 106 ? -0.057 2.382 8.065 1.00 97.94 106 ILE A C 1
ATOM 855 O O . ILE A 1 106 ? 0.680 1.822 7.259 1.00 97.94 106 ILE A O 1
ATOM 859 N N . ASP A 1 107 ? 0.290 2.572 9.339 1.00 96.00 107 ASP A N 1
ATOM 860 C CA . ASP A 1 107 ? 1.577 2.138 9.890 1.00 96.00 107 ASP A CA 1
ATOM 861 C C . ASP A 1 107 ? 1.750 0.612 9.830 1.00 96.00 107 ASP A C 1
ATOM 863 O O . ASP A 1 107 ? 2.796 0.111 9.400 1.00 96.00 107 ASP A O 1
ATOM 867 N N . TYR A 1 108 ? 0.682 -0.124 10.158 1.00 95.12 108 TYR A N 1
ATOM 868 C CA . TYR A 1 108 ? 0.620 -1.572 9.982 1.00 95.12 108 TYR A CA 1
ATOM 869 C C . TYR A 1 108 ? 0.892 -1.968 8.526 1.00 95.12 108 TYR A C 1
ATOM 871 O O . TYR A 1 108 ? 1.806 -2.749 8.269 1.00 95.12 108 TYR A O 1
ATOM 879 N N . TYR A 1 109 ? 0.169 -1.395 7.561 1.00 95.62 109 TYR A N 1
ATOM 880 C CA . TYR A 1 109 ? 0.369 -1.700 6.142 1.00 95.62 109 TYR A CA 1
ATOM 881 C C . TYR A 1 109 ? 1.779 -1.337 5.657 1.00 95.62 109 TYR A C 1
ATOM 883 O O . TYR A 1 109 ? 2.428 -2.144 4.992 1.00 95.62 109 TYR A O 1
ATOM 891 N N . ARG A 1 110 ? 2.278 -0.147 6.018 1.00 92.62 110 ARG A N 1
ATOM 892 C CA . ARG A 1 110 ? 3.600 0.355 5.618 1.00 92.62 110 ARG A CA 1
ATOM 893 C C . ARG A 1 110 ? 4.715 -0.593 6.028 1.00 92.62 110 ARG A C 1
ATOM 895 O O . ARG A 1 110 ? 5.572 -0.889 5.201 1.00 92.62 110 ARG A O 1
ATOM 902 N N . THR A 1 111 ? 4.704 -1.049 7.278 1.00 86.81 111 THR A N 1
ATOM 903 C CA . THR A 1 111 ? 5.759 -1.919 7.815 1.00 86.81 111 THR A CA 1
ATOM 904 C C . THR A 1 111 ? 5.847 -3.217 7.014 1.00 86.81 111 THR A C 1
ATOM 906 O O . THR A 1 111 ? 6.907 -3.544 6.487 1.00 86.81 111 THR A O 1
ATOM 909 N N . HIS A 1 112 ? 4.710 -3.884 6.802 1.00 88.81 112 HIS A N 1
ATOM 910 C CA . HIS A 1 112 ? 4.663 -5.150 6.069 1.00 88.81 112 HIS A CA 1
ATOM 911 C C . HIS A 1 112 ? 4.995 -4.986 4.580 1.00 88.81 112 HIS A C 1
ATOM 913 O O . HIS A 1 112 ? 5.708 -5.805 4.004 1.00 88.81 112 HIS A O 1
ATOM 919 N N . MET A 1 113 ? 4.476 -3.940 3.929 1.00 91.62 113 MET A N 1
ATOM 920 C CA . MET A 1 113 ? 4.686 -3.757 2.490 1.00 91.62 113 MET A CA 1
ATOM 921 C C . MET A 1 113 ? 6.099 -3.296 2.155 1.00 91.62 113 MET A C 1
ATOM 923 O O . MET A 1 113 ? 6.633 -3.717 1.135 1.00 91.62 113 MET A O 1
ATOM 927 N N . ARG A 1 114 ? 6.724 -2.463 2.995 1.00 87.88 114 ARG A N 1
ATOM 928 C CA . ARG A 1 114 ? 8.097 -2.006 2.757 1.00 87.88 114 ARG A CA 1
ATOM 929 C C . ARG A 1 114 ? 9.079 -3.171 2.779 1.00 87.88 114 ARG A C 1
ATOM 931 O O . ARG A 1 114 ? 9.908 -3.271 1.883 1.00 87.88 114 ARG A O 1
ATOM 938 N N . GLU A 1 115 ? 8.976 -4.043 3.779 1.00 90.69 115 GLU A N 1
ATOM 939 C CA . GLU A 1 115 ? 9.828 -5.232 3.893 1.00 90.69 115 GLU A CA 1
ATOM 940 C C . GLU A 1 115 ? 9.625 -6.185 2.715 1.00 90.69 115 GLU A C 1
ATOM 942 O O . GLU A 1 115 ? 10.596 -6.692 2.154 1.00 90.69 115 GLU A O 1
ATOM 947 N N . LEU A 1 116 ? 8.372 -6.370 2.295 1.00 93.38 116 LEU A N 1
ATOM 948 C CA . LEU A 1 116 ? 8.044 -7.213 1.155 1.00 93.38 116 LEU A CA 1
ATOM 949 C C . LEU A 1 116 ? 8.579 -6.627 -0.159 1.00 93.38 116 LEU A C 1
ATOM 951 O O . LEU A 1 116 ? 9.256 -7.317 -0.903 1.00 93.38 116 LEU A O 1
ATOM 955 N N . ILE A 1 117 ? 8.359 -5.345 -0.444 1.00 94.88 117 ILE A N 1
ATOM 956 C CA . ILE A 1 117 ? 8.895 -4.718 -1.664 1.00 94.88 117 ILE A CA 1
ATOM 957 C C . ILE A 1 117 ? 10.428 -4.762 -1.668 1.00 94.88 117 ILE A C 1
ATOM 959 O O . ILE A 1 117 ? 11.037 -5.084 -2.688 1.00 94.88 117 ILE A O 1
ATOM 963 N N . TYR A 1 118 ? 11.055 -4.496 -0.520 1.00 94.00 118 TYR A N 1
ATOM 964 C CA . TYR A 1 118 ? 12.503 -4.603 -0.374 1.00 94.00 118 TYR A CA 1
ATOM 965 C C . TYR A 1 118 ? 13.009 -6.020 -0.679 1.00 94.00 118 TYR A C 1
ATOM 967 O O . TYR A 1 118 ? 14.034 -6.157 -1.348 1.00 94.00 118 TYR A O 1
ATOM 975 N N . SER A 1 119 ? 12.309 -7.069 -0.233 1.00 95.56 119 SER A N 1
ATOM 976 C CA . SER A 1 119 ? 12.718 -8.447 -0.520 1.00 95.56 119 SER A CA 1
ATOM 977 C C . SER A 1 119 ? 12.610 -8.786 -2.007 1.00 95.56 119 SER A C 1
ATOM 979 O O . SER A 1 119 ? 13.528 -9.411 -2.532 1.00 95.56 119 SER A O 1
ATOM 981 N N . TYR A 1 120 ? 11.579 -8.307 -2.714 1.00 96.31 120 TYR A N 1
ATOM 982 C CA . TYR A 1 120 ? 11.471 -8.462 -4.173 1.00 96.31 120 TYR A CA 1
ATOM 983 C C . TYR A 1 120 ? 12.634 -7.788 -4.906 1.00 96.31 120 TYR A C 1
ATOM 985 O O . TYR A 1 120 ? 13.293 -8.427 -5.721 1.00 96.31 120 TYR A O 1
ATOM 993 N N . ILE A 1 121 ? 12.937 -6.528 -4.576 1.00 95.44 121 ILE A N 1
ATOM 994 C CA . ILE A 1 121 ? 14.042 -5.773 -5.198 1.00 95.44 121 ILE A CA 1
ATOM 995 C C . ILE A 1 121 ? 15.398 -6.454 -4.965 1.00 95.44 121 ILE A C 1
ATOM 997 O O . ILE A 1 121 ? 16.274 -6.405 -5.822 1.00 95.44 121 ILE A O 1
ATOM 1001 N N . ASN A 1 122 ? 15.577 -7.121 -3.823 1.00 94.38 122 ASN A N 1
ATOM 1002 C CA . ASN A 1 122 ? 16.839 -7.765 -3.450 1.00 94.38 122 ASN A CA 1
ATOM 1003 C C . ASN A 1 122 ? 16.812 -9.296 -3.585 1.00 94.38 122 ASN A C 1
ATOM 1005 O O . ASN A 1 122 ? 17.651 -9.969 -2.988 1.00 94.38 122 ASN A O 1
ATOM 1009 N N . THR A 1 123 ? 15.862 -9.855 -4.343 1.00 94.50 123 THR A N 1
ATOM 1010 C CA . THR A 1 123 ? 15.689 -11.313 -4.449 1.00 94.50 123 THR A CA 1
ATOM 1011 C C . THR A 1 123 ? 16.899 -11.999 -5.086 1.00 94.50 123 THR A C 1
ATOM 1013 O O . THR A 1 123 ? 17.360 -13.012 -4.559 1.00 94.50 123 THR A O 1
ATOM 1016 N N . ASP A 1 124 ? 17.442 -11.456 -6.181 1.00 94.31 124 ASP A N 1
ATOM 1017 C CA . ASP A 1 124 ? 18.661 -11.973 -6.810 1.00 94.31 124 ASP A CA 1
ATOM 1018 C C . ASP A 1 124 ? 19.796 -10.934 -6.728 1.00 94.31 124 ASP A C 1
ATOM 1020 O O . ASP A 1 124 ? 19.743 -9.882 -7.375 1.00 94.31 124 ASP A O 1
ATOM 1024 N N . PRO A 1 125 ? 20.868 -11.199 -5.957 1.00 90.94 125 PRO A N 1
ATOM 1025 C CA . PRO A 1 125 ? 21.977 -10.262 -5.839 1.00 90.94 125 PRO A CA 1
ATOM 1026 C C . PRO A 1 125 ? 22.748 -10.068 -7.152 1.00 90.94 125 PRO A C 1
ATOM 1028 O O . PRO A 1 125 ? 23.413 -9.037 -7.282 1.00 90.94 125 PRO A O 1
ATOM 1031 N N . LYS A 1 126 ? 22.664 -11.012 -8.102 1.00 94.56 126 LYS A N 1
ATOM 1032 C CA . LYS A 1 126 ? 23.383 -10.984 -9.387 1.00 94.56 126 LYS A CA 1
ATOM 1033 C C . LYS A 1 126 ? 22.703 -10.117 -10.444 1.00 94.56 126 LYS A C 1
ATOM 1035 O O . LYS A 1 126 ? 23.344 -9.790 -11.442 1.00 94.56 126 LYS A O 1
ATOM 1040 N N . GLU A 1 127 ? 21.437 -9.757 -10.247 1.00 95.19 127 GLU A N 1
ATOM 1041 C CA . GLU A 1 127 ? 20.734 -8.851 -11.151 1.00 95.19 127 GLU A CA 1
ATOM 1042 C C . GLU A 1 127 ? 21.388 -7.468 -11.156 1.00 95.19 127 GLU A C 1
ATOM 1044 O O . GLU A 1 127 ? 21.889 -6.976 -10.136 1.00 95.19 127 GLU A O 1
ATOM 1049 N N . ASN A 1 128 ? 21.380 -6.833 -12.328 1.00 95.00 128 ASN A N 1
ATOM 1050 C CA . ASN A 1 128 ? 21.788 -5.441 -12.441 1.00 95.00 128 ASN A CA 1
ATOM 1051 C C . ASN A 1 128 ? 20.773 -4.528 -11.721 1.00 95.00 128 ASN A C 1
ATOM 1053 O O . ASN A 1 128 ? 19.660 -4.943 -11.392 1.00 95.00 128 ASN A O 1
ATOM 1057 N N . ALA A 1 129 ? 21.163 -3.280 -11.464 1.00 95.25 129 ALA A N 1
ATOM 1058 C CA . ALA A 1 129 ? 20.347 -2.344 -10.693 1.00 95.25 129 ALA A CA 1
ATOM 1059 C C . ALA A 1 129 ? 18.965 -2.087 -11.332 1.00 95.25 129 ALA A C 1
ATOM 1061 O O . ALA A 1 129 ? 17.953 -2.086 -10.635 1.00 95.25 129 ALA A O 1
ATOM 1062 N N . VAL A 1 130 ? 18.897 -1.975 -12.662 1.00 95.06 130 VAL A N 1
ATOM 1063 C CA . VAL A 1 130 ? 17.631 -1.773 -13.384 1.00 95.06 130 VAL A CA 1
ATOM 1064 C C . VAL A 1 130 ? 16.679 -2.949 -13.167 1.00 95.06 130 VAL A C 1
ATOM 1066 O O . VAL A 1 130 ? 15.540 -2.739 -12.759 1.00 95.06 130 VAL A O 1
ATOM 1069 N N . GLU A 1 131 ? 17.131 -4.188 -13.367 1.00 96.06 131 GLU A N 1
ATOM 1070 C CA . GLU A 1 131 ? 16.277 -5.367 -13.169 1.00 96.06 131 GLU A CA 1
ATOM 1071 C C . GLU A 1 131 ? 15.799 -5.479 -11.716 1.00 96.06 131 GLU A C 1
ATOM 1073 O O . GLU A 1 131 ? 14.615 -5.737 -11.491 1.00 96.06 131 GLU A O 1
ATOM 1078 N N . LYS A 1 132 ? 16.658 -5.149 -10.737 1.00 97.00 132 LYS A N 1
ATOM 1079 C CA . LYS A 1 132 ? 16.262 -5.042 -9.322 1.00 97.00 132 LYS A CA 1
ATOM 1080 C C . LYS A 1 132 ? 15.141 -4.027 -9.112 1.00 97.00 132 LYS A C 1
ATOM 1082 O O . LYS A 1 132 ? 14.153 -4.345 -8.454 1.00 97.00 132 LYS A O 1
ATOM 1087 N N . ALA A 1 133 ? 15.238 -2.831 -9.696 1.00 96.75 133 ALA A N 1
ATOM 1088 C CA . ALA A 1 133 ? 14.178 -1.823 -9.612 1.00 96.75 133 ALA A CA 1
ATOM 1089 C C . ALA A 1 133 ? 12.861 -2.325 -10.233 1.00 96.75 133 ALA A C 1
ATOM 1091 O O . ALA A 1 133 ? 11.785 -2.153 -9.655 1.00 96.75 133 ALA A O 1
ATOM 1092 N N . LEU A 1 134 ? 12.935 -3.008 -11.380 1.00 97.81 134 LEU A N 1
ATOM 1093 C CA . LEU A 1 134 ? 11.762 -3.531 -12.084 1.00 97.81 134 LEU A CA 1
ATOM 1094 C C . LEU A 1 134 ? 11.084 -4.713 -11.366 1.00 97.81 134 LEU A C 1
ATOM 1096 O O . LEU A 1 134 ? 9.925 -5.014 -11.677 1.00 97.81 134 LEU A O 1
ATOM 1100 N N . ARG A 1 135 ? 11.721 -5.338 -10.362 1.00 97.94 135 ARG A N 1
ATOM 1101 C CA . ARG A 1 135 ? 11.077 -6.335 -9.479 1.00 97.94 135 ARG A CA 1
ATOM 1102 C C . ARG A 1 135 ? 9.881 -5.777 -8.708 1.00 97.94 135 ARG A C 1
ATOM 1104 O O . ARG A 1 135 ? 9.015 -6.546 -8.294 1.00 97.94 135 ARG A O 1
ATOM 1111 N N . ILE A 1 136 ? 9.758 -4.455 -8.579 1.00 97.50 136 ILE A N 1
ATOM 1112 C CA . ILE A 1 136 ? 8.574 -3.831 -7.978 1.00 97.50 136 ILE A CA 1
ATOM 1113 C C . ILE A 1 136 ? 7.276 -4.186 -8.740 1.00 97.50 136 ILE A C 1
ATOM 1115 O O . ILE A 1 136 ? 6.212 -4.333 -8.138 1.00 97.50 136 ILE A O 1
ATOM 1119 N N . PHE A 1 137 ? 7.350 -4.408 -10.058 1.00 98.38 137 PHE A N 1
ATOM 1120 C CA . PHE A 1 137 ? 6.208 -4.864 -10.859 1.00 98.38 137 PHE A CA 1
ATOM 1121 C C . PHE A 1 137 ? 5.915 -6.361 -10.679 1.00 98.38 137 PHE A C 1
ATOM 1123 O O . PHE A 1 137 ? 4.757 -6.771 -10.777 1.00 98.38 137 PHE A O 1
ATOM 1130 N N . ASP A 1 138 ? 6.930 -7.175 -10.379 1.00 97.50 138 ASP A N 1
ATOM 1131 C CA . ASP A 1 138 ? 6.738 -8.593 -10.042 1.00 97.50 138 ASP A CA 1
ATOM 1132 C C . ASP A 1 138 ? 6.016 -8.720 -8.701 1.00 97.50 138 ASP A C 1
ATOM 1134 O O . ASP A 1 138 ? 5.042 -9.460 -8.594 1.00 97.50 138 ASP A O 1
ATOM 1138 N N . PHE A 1 139 ? 6.387 -7.882 -7.728 1.00 96.12 139 PHE A N 1
ATOM 1139 C CA . PHE A 1 139 ? 5.629 -7.734 -6.490 1.00 96.12 139 PHE A CA 1
ATOM 1140 C C . PHE A 1 139 ? 4.142 -7.458 -6.769 1.00 96.12 139 PHE A C 1
ATOM 1142 O O . PHE A 1 139 ? 3.281 -8.149 -6.231 1.00 96.12 139 PHE A O 1
ATOM 1149 N N . LEU A 1 140 ? 3.802 -6.497 -7.639 1.00 96.00 140 LEU A N 1
ATOM 1150 C CA . LEU A 1 140 ? 2.390 -6.241 -7.973 1.00 96.00 140 LEU A CA 1
ATOM 1151 C C . LEU A 1 140 ? 1.712 -7.428 -8.650 1.00 96.00 140 LEU A C 1
ATOM 1153 O O . LEU A 1 140 ? 0.537 -7.682 -8.381 1.00 96.00 140 LEU A O 1
ATOM 1157 N N . THR A 1 141 ? 2.433 -8.118 -9.532 1.00 96.94 141 THR A N 1
ATOM 1158 C CA . THR A 1 141 ? 1.940 -9.298 -10.248 1.00 96.94 141 THR A CA 1
ATOM 1159 C C . THR A 1 141 ? 1.499 -10.354 -9.237 1.00 96.94 141 THR A C 1
ATOM 1161 O O . THR A 1 141 ? 0.325 -10.722 -9.230 1.00 96.94 141 THR A O 1
ATOM 1164 N N . ASP A 1 142 ? 2.367 -10.715 -8.293 1.00 95.44 142 ASP A N 1
ATOM 1165 C CA . ASP A 1 142 ? 2.084 -11.734 -7.278 1.00 95.44 142 ASP A CA 1
ATOM 1166 C C . ASP A 1 142 ? 0.949 -11.316 -6.332 1.00 95.44 142 ASP A C 1
ATOM 1168 O O . ASP A 1 142 ? 0.095 -12.125 -5.958 1.00 95.44 142 ASP A O 1
ATOM 1172 N N . ARG A 1 143 ? 0.873 -10.027 -5.968 1.00 93.00 143 ARG A N 1
ATOM 1173 C CA . ARG A 1 143 ? -0.243 -9.505 -5.158 1.00 93.00 143 ARG A CA 1
ATOM 1174 C C . ARG A 1 143 ? -1.580 -9.693 -5.874 1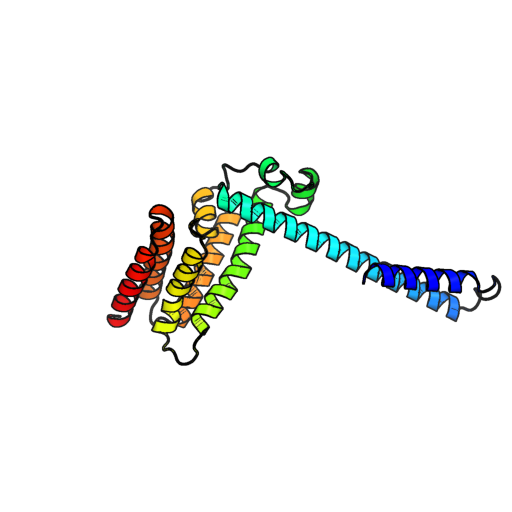.00 93.00 143 ARG A C 1
ATOM 1176 O O . ARG A 1 143 ? -2.561 -10.102 -5.249 1.00 93.00 143 ARG A O 1
ATOM 1183 N N . VAL A 1 144 ? -1.624 -9.393 -7.167 1.00 93.00 144 VAL A N 1
ATOM 1184 C CA . VAL A 1 144 ? -2.836 -9.499 -7.980 1.00 93.00 144 VAL A CA 1
ATOM 1185 C C . VAL A 1 144 ? -3.205 -10.959 -8.272 1.00 93.00 144 VAL A C 1
ATOM 1187 O O . VAL A 1 144 ? -4.389 -11.296 -8.209 1.00 93.00 144 VAL A O 1
ATOM 1190 N N . GLU A 1 145 ? -2.230 -11.844 -8.498 1.00 92.50 145 GLU A N 1
ATOM 1191 C CA . GLU A 1 145 ? -2.455 -13.298 -8.616 1.00 92.50 145 GLU A CA 1
ATOM 1192 C C . GLU A 1 145 ? -2.985 -13.902 -7.312 1.00 92.50 145 GLU A C 1
ATOM 1194 O O . GLU A 1 145 ? -3.886 -14.739 -7.341 1.00 92.50 145 GLU A O 1
ATOM 1199 N N . GLY A 1 146 ? -2.539 -13.388 -6.162 1.00 89.00 146 GLY A N 1
ATOM 1200 C CA . GLY A 1 146 ? -3.104 -13.693 -4.844 1.00 89.00 146 GLY A CA 1
ATOM 1201 C C . GLY A 1 146 ? -4.519 -13.142 -4.599 1.00 89.00 146 GLY A C 1
ATOM 1202 O O . GLY A 1 146 ? -5.032 -13.243 -3.486 1.00 89.00 146 GLY A O 1
ATOM 1203 N N . GLY A 1 147 ? -5.160 -12.534 -5.603 1.00 86.00 147 GLY A N 1
ATOM 1204 C CA . GLY A 1 147 ? -6.531 -12.021 -5.530 1.00 86.00 147 GLY A CA 1
ATOM 1205 C C . GLY A 1 147 ? -6.662 -10.607 -4.955 1.00 86.00 147 GLY A C 1
ATOM 1206 O O . GLY A 1 147 ? -7.782 -10.127 -4.753 1.00 86.00 147 GLY A O 1
ATOM 1207 N N . HIS A 1 148 ? -5.559 -9.897 -4.706 1.00 86.94 148 HIS A N 1
ATOM 1208 C CA . HIS A 1 148 ? -5.592 -8.560 -4.108 1.00 86.94 148 HIS A CA 1
ATOM 1209 C C . HIS A 1 148 ? -5.790 -7.445 -5.147 1.00 86.94 148 HIS A C 1
ATOM 1211 O O . HIS A 1 148 ? -4.895 -6.652 -5.424 1.00 86.94 148 HIS A O 1
ATOM 1217 N N . TYR A 1 149 ? -7.011 -7.320 -5.665 1.00 88.06 149 TYR A N 1
ATOM 1218 C CA . TYR A 1 149 ? -7.388 -6.277 -6.632 1.00 88.06 149 TYR A CA 1
ATOM 1219 C C . TYR A 1 149 ? -7.813 -4.935 -6.004 1.00 88.06 149 TYR A C 1
ATOM 1221 O O . TYR A 1 149 ? -8.263 -4.041 -6.713 1.00 88.06 149 TYR A O 1
ATOM 1229 N N . ASN A 1 150 ? -7.686 -4.741 -4.687 1.00 90.69 150 ASN A N 1
ATOM 1230 C CA . ASN A 1 150 ? -8.191 -3.535 -4.000 1.00 90.69 150 ASN A CA 1
ATOM 1231 C C . ASN A 1 150 ? -7.319 -2.272 -4.209 1.00 90.69 150 ASN A C 1
ATOM 1233 O O . ASN A 1 150 ? -7.636 -1.193 -3.689 1.00 90.69 150 ASN A O 1
ATOM 1237 N N . GLY A 1 151 ? -6.249 -2.375 -5.006 1.00 93.38 151 GLY A N 1
ATOM 1238 C CA . GLY A 1 151 ? -5.247 -1.324 -5.216 1.00 93.38 151 GLY A CA 1
ATOM 1239 C C . GLY A 1 151 ? -4.325 -1.173 -4.010 1.00 93.38 151 GLY A C 1
ATOM 1240 O O . GLY A 1 151 ? -4.254 -2.072 -3.185 1.00 93.38 151 GLY A O 1
ATOM 1241 N N . CYS A 1 152 ? -3.635 -0.045 -3.862 1.00 95.94 152 CYS A N 1
ATOM 1242 C CA . CYS A 1 152 ? -2.795 0.222 -2.691 1.00 95.94 152 CYS A CA 1
ATOM 1243 C C . CYS A 1 152 ? -3.624 0.821 -1.543 1.00 95.94 152 CYS A C 1
ATOM 1245 O O . CYS A 1 152 ? -4.353 1.792 -1.749 1.00 95.94 152 CYS A O 1
ATOM 1247 N N . PHE A 1 153 ? -3.489 0.276 -0.328 1.00 97.31 153 PHE A N 1
ATOM 1248 C CA . PHE A 1 153 ? -4.194 0.785 0.857 1.00 97.31 153 PHE A CA 1
ATOM 1249 C C . PHE A 1 153 ? -3.871 2.259 1.141 1.00 97.31 153 PHE A C 1
ATOM 1251 O O . PHE A 1 153 ? -4.776 3.058 1.366 1.00 97.31 153 PHE A O 1
ATOM 1258 N N . VAL A 1 154 ? -2.588 2.626 1.059 1.00 97.25 154 VAL A N 1
ATOM 1259 C CA . VAL A 1 154 ? -2.107 3.995 1.299 1.00 97.25 154 VAL A CA 1
ATOM 1260 C C . VAL A 1 154 ? -2.616 4.970 0.242 1.00 97.25 154 VAL A C 1
ATOM 1262 O O . VAL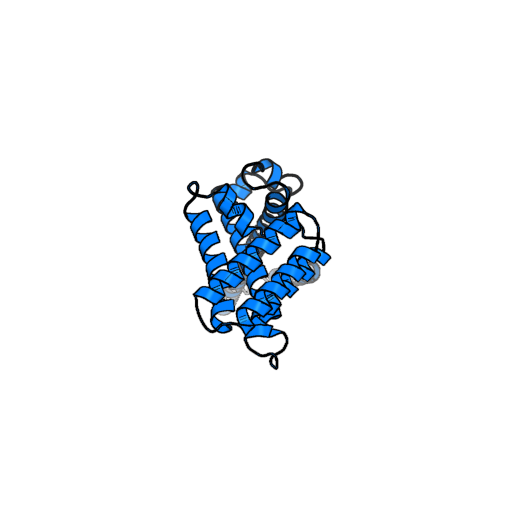 A 1 154 ? -3.088 6.046 0.594 1.00 97.25 154 VAL A O 1
ATOM 1265 N N . MET A 1 155 ? -2.592 4.594 -1.042 1.00 97.00 155 MET A N 1
ATOM 1266 C CA . MET A 1 155 ? -3.134 5.452 -2.105 1.00 97.00 155 MET A CA 1
ATOM 1267 C C . MET A 1 155 ? -4.633 5.691 -1.903 1.00 97.00 155 MET A C 1
ATOM 1269 O O . MET A 1 155 ? -5.080 6.831 -1.985 1.00 97.00 155 MET A O 1
ATOM 1273 N N . ASN A 1 156 ? -5.399 4.643 -1.570 1.00 97.06 156 ASN A N 1
ATOM 1274 C CA . ASN A 1 156 ? -6.823 4.786 -1.260 1.00 97.06 156 ASN A CA 1
ATOM 1275 C C . ASN A 1 156 ? -7.025 5.767 -0.084 1.00 97.06 156 ASN A C 1
ATOM 1277 O O . ASN A 1 156 ? -7.822 6.698 -0.199 1.00 97.06 156 ASN A O 1
ATOM 1281 N N . ALA A 1 157 ? -6.253 5.624 1.004 1.00 98.06 157 ALA A N 1
ATOM 1282 C CA . ALA A 1 157 ? -6.317 6.523 2.160 1.00 98.06 157 ALA A CA 1
ATOM 1283 C C . ALA A 1 157 ? -6.023 7.979 1.772 1.00 98.06 157 ALA A C 1
ATOM 1285 O O . ALA A 1 157 ? -6.817 8.872 2.068 1.00 98.06 157 ALA A O 1
ATOM 1286 N N . LYS A 1 158 ? -4.919 8.212 1.051 1.00 97.62 158 LYS A N 1
ATOM 1287 C CA . LYS A 1 158 ? -4.504 9.543 0.594 1.00 97.62 158 LYS A CA 1
ATOM 1288 C C . LYS A 1 158 ? -5.584 10.201 -0.259 1.00 97.62 158 LYS A C 1
ATOM 1290 O O . LYS A 1 158 ? -5.927 11.351 -0.012 1.00 97.62 158 LYS A O 1
ATOM 1295 N N . THR A 1 159 ? -6.176 9.470 -1.207 1.00 96.69 159 THR A N 1
ATOM 1296 C CA . THR A 1 159 ? -7.238 10.019 -2.069 1.00 96.69 159 THR A CA 1
ATOM 1297 C C . THR A 1 159 ? -8.506 10.394 -1.303 1.00 96.69 159 THR A C 1
ATOM 1299 O O . THR A 1 159 ? -9.182 11.354 -1.665 1.00 96.69 159 THR A O 1
ATOM 1302 N N . GLU A 1 160 ? -8.824 9.691 -0.215 1.00 97.62 160 GLU A N 1
ATOM 1303 C CA . GLU A 1 160 ? -9.982 10.011 0.620 1.00 97.62 160 GLU A CA 1
ATOM 1304 C C . GLU A 1 160 ? -9.724 11.190 1.575 1.00 97.62 160 GLU A C 1
ATOM 1306 O O . GLU A 1 160 ? -10.662 11.938 1.885 1.00 97.62 160 GLU A O 1
ATOM 1311 N N . TYR A 1 161 ? -8.476 11.376 2.021 1.00 97.19 161 TYR A N 1
ATOM 1312 C CA . TYR A 1 161 ? -8.082 12.339 3.059 1.00 97.19 161 TYR A CA 1
ATOM 1313 C C . TYR A 1 161 ? -7.299 13.562 2.579 1.00 97.19 161 TYR A C 1
ATOM 1315 O O . TYR A 1 161 ? -6.953 14.397 3.413 1.00 97.19 161 TYR A O 1
ATOM 1323 N N . ILE A 1 162 ? -7.062 13.707 1.275 1.00 94.88 162 ILE A N 1
ATOM 1324 C CA . ILE A 1 162 ? -6.390 14.886 0.723 1.00 94.88 162 ILE A CA 1
ATOM 1325 C C . ILE A 1 162 ? -7.081 16.181 1.179 1.00 94.88 162 ILE A C 1
ATOM 1327 O O . ILE A 1 162 ? -8.303 16.316 1.057 1.00 94.88 162 ILE A O 1
ATOM 1331 N N . ASN A 1 163 ? -6.307 17.116 1.732 1.00 96.12 163 ASN A N 1
ATOM 1332 C CA . ASN A 1 163 ? -6.771 18.373 2.330 1.00 96.12 163 ASN A CA 1
ATOM 1333 C C . ASN A 1 163 ? -7.790 18.226 3.482 1.00 96.12 163 ASN A C 1
ATOM 1335 O O . ASN A 1 163 ? -8.540 19.163 3.763 1.00 96.12 163 ASN A O 1
ATOM 1339 N N . LYS A 1 164 ? -7.863 17.062 4.142 1.00 96.12 164 LYS A N 1
ATOM 1340 C CA . LYS A 1 164 ? -8.828 16.798 5.232 1.00 96.12 164 LYS A CA 1
ATOM 1341 C C . LYS A 1 164 ? -8.173 16.380 6.541 1.00 96.12 164 LYS A C 1
ATOM 1343 O O . LYS A 1 164 ? -8.740 16.643 7.598 1.00 96.12 164 LYS A O 1
ATOM 1348 N N . ALA A 1 165 ? -7.025 15.708 6.491 1.00 96.50 165 ALA A N 1
ATOM 1349 C CA . ALA A 1 165 ? -6.323 15.243 7.684 1.00 96.50 165 ALA A CA 1
ATOM 1350 C C . ALA A 1 165 ? -4.814 15.191 7.431 1.00 96.50 165 ALA A C 1
ATOM 1352 O O . ALA A 1 165 ? -4.290 14.188 6.945 1.00 96.50 165 ALA A O 1
ATOM 1353 N N . LYS A 1 166 ? -4.124 16.266 7.822 1.00 97.19 166 LYS A N 1
ATOM 1354 C CA . LYS A 1 166 ? -2.691 16.461 7.576 1.00 97.19 166 LYS A CA 1
ATOM 1355 C C . LYS A 1 166 ? -1.832 15.277 8.039 1.00 97.19 166 LYS A C 1
ATOM 1357 O O . LYS A 1 166 ? -0.996 14.811 7.280 1.00 97.19 166 LYS A O 1
ATOM 1362 N N . ASP A 1 167 ? -2.090 14.728 9.223 1.00 97.75 167 ASP A N 1
ATOM 1363 C CA . ASP A 1 167 ? -1.301 13.608 9.759 1.00 97.75 167 ASP A CA 1
ATOM 1364 C C . ASP A 1 167 ? -1.435 12.330 8.906 1.00 97.75 167 ASP A C 1
ATOM 1366 O O . ASP A 1 167 ? -0.471 11.587 8.715 1.00 97.75 167 ASP A O 1
ATOM 1370 N N . ILE A 1 168 ? -2.634 12.060 8.369 1.00 98.06 168 ILE A N 1
ATOM 1371 C CA . ILE A 1 168 ? -2.868 10.925 7.459 1.00 98.06 168 ILE A CA 1
ATOM 1372 C C . ILE A 1 168 ? -2.152 11.180 6.137 1.00 98.06 168 ILE A C 1
ATOM 1374 O O . ILE A 1 168 ? -1.507 10.279 5.601 1.00 98.06 168 ILE A O 1
ATOM 1378 N N . GLU A 1 169 ? -2.250 12.404 5.628 1.00 97.56 169 GLU A N 1
ATOM 1379 C CA . GLU A 1 169 ? -1.588 12.828 4.403 1.00 97.56 169 GLU A CA 1
ATOM 1380 C C . GLU A 1 169 ? -0.071 12.667 4.489 1.00 97.56 169 GLU A C 1
ATOM 1382 O O . GLU A 1 169 ? 0.498 12.025 3.608 1.00 97.56 169 GLU A O 1
ATOM 1387 N N . GLU A 1 170 ? 0.552 13.159 5.561 1.00 97.69 170 GLU A N 1
ATOM 1388 C CA . GLU A 1 170 ? 1.987 13.019 5.821 1.00 97.69 170 GLU A CA 1
ATOM 1389 C C . GLU A 1 170 ? 2.390 11.550 5.985 1.00 97.69 170 GLU A C 1
ATOM 1391 O O . GLU A 1 170 ? 3.418 11.116 5.468 1.00 97.69 170 GLU A O 1
ATOM 1396 N N . SER A 1 171 ? 1.579 10.741 6.674 1.00 97.38 171 SER A N 1
ATOM 1397 C CA . SER A 1 171 ? 1.843 9.304 6.813 1.00 97.38 171 SER A CA 1
ATOM 1398 C C . SER A 1 171 ? 1.854 8.585 5.457 1.00 97.38 171 SER A C 1
ATOM 1400 O O . SER A 1 171 ? 2.722 7.744 5.201 1.00 97.38 171 SER A O 1
ATOM 1402 N N . CYS A 1 172 ? 0.935 8.954 4.562 1.00 97.56 172 CYS A N 1
ATOM 1403 C CA . CYS A 1 172 ? 0.891 8.426 3.202 1.00 97.56 172 CYS A CA 1
ATOM 1404 C C . CYS A 1 172 ? 2.077 8.908 2.357 1.00 97.56 172 CYS A C 1
ATOM 1406 O O . CYS A 1 172 ? 2.691 8.096 1.668 1.00 97.56 172 CYS A O 1
ATOM 1408 N N . ASP A 1 173 ? 2.439 10.190 2.448 1.00 96.50 173 ASP A N 1
ATOM 1409 C CA . ASP A 1 173 ? 3.576 10.756 1.710 1.00 96.50 173 ASP A CA 1
ATOM 1410 C C . ASP A 1 173 ? 4.890 10.090 2.130 1.00 96.50 173 ASP A C 1
ATOM 1412 O O . ASP A 1 173 ? 5.699 9.714 1.285 1.00 96.50 173 ASP A O 1
ATOM 1416 N N . ASN A 1 174 ? 5.059 9.827 3.429 1.00 96.19 174 ASN A N 1
ATOM 1417 C CA . ASN A 1 174 ? 6.205 9.086 3.956 1.00 96.19 174 ASN A CA 1
ATOM 1418 C C . ASN A 1 174 ? 6.290 7.652 3.408 1.00 96.19 174 ASN A C 1
ATOM 1420 O O . ASN A 1 174 ? 7.386 7.145 3.172 1.00 96.19 174 ASN A O 1
ATOM 1424 N N . TYR A 1 175 ? 5.153 6.974 3.216 1.00 95.94 175 TYR A N 1
ATOM 1425 C CA . TYR A 1 175 ? 5.137 5.653 2.582 1.00 95.94 175 TYR A CA 1
ATOM 1426 C C . TYR A 1 175 ? 5.590 5.741 1.122 1.00 95.94 175 TYR A C 1
ATOM 1428 O O . TYR A 1 175 ? 6.476 4.988 0.722 1.00 95.94 175 TYR A O 1
ATOM 1436 N N . THR A 1 176 ? 5.025 6.670 0.346 1.00 95.50 176 THR A N 1
ATOM 1437 C CA . THR A 1 176 ? 5.372 6.852 -1.071 1.00 95.50 176 THR A CA 1
ATOM 1438 C C . THR A 1 176 ? 6.843 7.230 -1.241 1.00 95.50 176 THR A C 1
ATOM 1440 O O . THR A 1 176 ? 7.539 6.606 -2.040 1.00 95.50 176 THR A O 1
ATOM 1443 N N . ALA A 1 177 ? 7.354 8.154 -0.421 1.00 95.94 177 ALA A N 1
ATOM 1444 C CA . ALA A 1 177 ? 8.769 8.521 -0.397 1.00 95.94 177 ALA A CA 1
ATOM 1445 C C . ALA A 1 177 ? 9.672 7.321 -0.067 1.00 95.94 177 ALA A C 1
ATOM 1447 O O . ALA A 1 177 ? 10.731 7.155 -0.664 1.00 95.94 177 ALA A O 1
ATOM 1448 N N . GLY A 1 178 ? 9.238 6.440 0.839 1.00 95.19 178 GLY A N 1
ATOM 1449 C CA . GLY A 1 178 ? 9.966 5.214 1.155 1.00 95.19 178 GLY A CA 1
ATOM 1450 C C . GLY A 1 178 ? 10.081 4.248 -0.028 1.00 95.19 178 GLY A C 1
ATOM 1451 O O . GLY A 1 178 ? 11.111 3.595 -0.164 1.00 95.19 178 GLY A O 1
ATOM 1452 N N . ILE A 1 179 ? 9.063 4.161 -0.891 1.00 95.50 179 ILE A N 1
ATOM 1453 C CA . ILE A 1 179 ? 9.132 3.366 -2.129 1.00 95.50 179 ILE A CA 1
ATOM 1454 C C . ILE A 1 179 ? 10.035 4.045 -3.157 1.00 95.50 179 ILE A C 1
ATOM 1456 O O . ILE A 1 179 ? 10.874 3.379 -3.759 1.00 95.50 179 ILE A O 1
ATOM 1460 N N . GLN A 1 180 ? 9.916 5.365 -3.304 1.00 96.75 180 GLN A N 1
ATOM 1461 C CA . GLN A 1 180 ? 10.765 6.145 -4.200 1.00 96.75 180 GLN A CA 1
ATOM 1462 C C . GLN A 1 180 ? 12.254 5.952 -3.872 1.00 96.75 180 GLN A C 1
ATOM 1464 O O . GLN A 1 180 ? 13.035 5.637 -4.762 1.00 96.75 180 GLN A O 1
ATOM 1469 N N . GLN A 1 181 ? 12.627 6.002 -2.590 1.00 96.44 181 GLN A N 1
ATOM 1470 C CA . GLN A 1 181 ? 14.002 5.771 -2.129 1.00 96.44 181 GLN A CA 1
ATOM 1471 C C . GLN A 1 181 ? 14.551 4.384 -2.502 1.00 96.44 181 GLN A C 1
ATOM 1473 O O . GLN A 1 181 ? 15.744 4.237 -2.765 1.00 96.44 181 GLN A O 1
ATOM 1478 N N . LEU A 1 182 ? 13.702 3.349 -2.538 1.00 95.19 182 LEU A N 1
ATOM 1479 C CA . LEU A 1 182 ? 14.126 2.014 -2.977 1.00 95.19 182 LEU A CA 1
ATOM 1480 C C . LEU A 1 182 ? 14.472 1.990 -4.471 1.00 95.19 182 LEU A C 1
ATOM 1482 O O . LEU A 1 182 ? 15.380 1.264 -4.878 1.00 95.19 182 LEU A O 1
ATOM 1486 N N . LEU A 1 183 ? 13.764 2.784 -5.277 1.00 96.81 183 LEU A N 1
ATOM 1487 C CA . LEU A 1 183 ? 14.023 2.920 -6.708 1.00 96.81 183 LEU A CA 1
ATOM 1488 C C . LEU A 1 183 ? 15.231 3.825 -6.981 1.00 96.81 183 LEU A C 1
ATOM 1490 O O . LEU A 1 183 ? 16.060 3.473 -7.814 1.00 96.81 183 LEU A O 1
ATOM 1494 N N . GLU A 1 184 ? 15.386 4.929 -6.245 1.00 96.94 184 GLU A N 1
ATOM 1495 C CA . GLU A 1 184 ? 16.552 5.831 -6.322 1.00 96.94 184 GLU A CA 1
ATOM 1496 C C . GLU A 1 184 ? 17.872 5.096 -6.070 1.00 96.94 184 GLU A C 1
ATOM 1498 O O . GLU A 1 184 ? 18.879 5.389 -6.705 1.00 96.94 184 GLU A O 1
ATOM 1503 N N . ALA A 1 185 ? 17.870 4.086 -5.196 1.00 95.44 185 ALA A N 1
ATOM 1504 C CA . ALA A 1 185 ? 19.048 3.259 -4.942 1.00 95.44 185 ALA A CA 1
ATOM 1505 C C . ALA A 1 185 ? 19.486 2.400 -6.148 1.00 95.44 185 ALA A C 1
ATOM 1507 O O . ALA A 1 185 ? 20.585 1.847 -6.135 1.00 95.44 185 ALA A O 1
ATOM 1508 N N . ASN A 1 186 ? 18.629 2.251 -7.161 1.00 95.50 186 ASN A N 1
ATOM 1509 C CA . ASN A 1 186 ? 18.810 1.323 -8.274 1.00 95.50 186 ASN A CA 1
ATOM 1510 C C . ASN A 1 186 ? 18.700 1.983 -9.663 1.00 95.50 186 ASN A C 1
ATOM 1512 O O . ASN A 1 186 ? 18.980 1.330 -10.668 1.00 95.50 186 ASN A O 1
ATOM 1516 N N . LEU A 1 187 ? 18.297 3.254 -9.737 1.00 96.12 187 LEU A N 1
ATOM 1517 C CA . LEU A 1 187 ? 18.068 3.979 -10.987 1.00 96.12 187 LEU A CA 1
ATOM 1518 C C . LEU A 1 187 ? 18.967 5.225 -11.083 1.00 96.12 187 LEU A C 1
ATOM 1520 O O . LEU A 1 187 ? 19.248 5.863 -10.071 1.00 96.12 187 LEU A O 1
ATOM 1524 N N . PRO A 1 188 ? 19.426 5.591 -12.293 1.00 92.94 188 PRO A N 1
ATOM 1525 C CA . PRO A 1 188 ? 20.480 6.589 -12.490 1.00 92.94 188 PRO A CA 1
ATOM 1526 C C . PRO A 1 188 ? 20.082 8.043 -12.200 1.00 92.94 188 PRO A C 1
ATOM 1528 O O . PRO A 1 188 ? 20.965 8.867 -11.964 1.00 92.94 188 PRO A O 1
ATOM 1531 N N . ASN A 1 189 ? 18.794 8.397 -12.270 1.00 94.06 189 ASN A N 1
ATOM 1532 C CA . ASN A 1 189 ? 18.339 9.777 -12.090 1.00 94.06 189 ASN A CA 1
ATOM 1533 C C . ASN A 1 189 ? 16.888 9.869 -11.577 1.00 94.06 189 ASN A C 1
ATOM 1535 O O . ASN A 1 189 ? 16.095 8.935 -11.718 1.00 94.06 189 ASN A O 1
ATOM 1539 N N . ASN A 1 190 ? 16.547 11.029 -11.010 1.00 95.19 190 ASN A N 1
ATOM 1540 C CA . ASN A 1 190 ? 15.256 11.280 -10.360 1.00 95.19 190 ASN A CA 1
ATOM 1541 C C . ASN A 1 190 ? 14.072 11.346 -11.338 1.00 95.19 190 ASN A C 1
ATOM 1543 O O . ASN A 1 190 ? 12.949 10.996 -10.963 1.00 95.19 190 ASN A O 1
ATOM 1547 N N . ASP A 1 191 ? 14.302 11.769 -12.582 1.00 97.12 191 ASP A N 1
ATOM 1548 C CA . ASP A 1 191 ? 13.242 11.845 -13.590 1.00 97.12 191 ASP A CA 1
ATOM 1549 C C . ASP A 1 191 ? 12.781 10.437 -13.972 1.00 97.12 191 ASP A C 1
ATOM 1551 O O . ASP A 1 191 ? 11.583 10.154 -13.966 1.00 97.12 191 ASP A O 1
ATOM 1555 N N . LEU A 1 192 ? 13.725 9.519 -14.201 1.00 97.56 192 LEU A N 1
ATOM 1556 C CA . LEU A 1 192 ? 13.429 8.115 -14.464 1.00 97.56 192 LEU A CA 1
ATOM 1557 C C . LEU A 1 192 ? 12.742 7.460 -13.261 1.00 97.56 192 LEU A C 1
ATOM 1559 O O . LEU A 1 192 ? 11.737 6.779 -13.440 1.00 97.56 192 LEU A O 1
ATOM 1563 N N . VAL A 1 193 ? 13.210 7.705 -12.031 1.00 98.25 193 VAL A N 1
ATOM 1564 C CA . VAL A 1 193 ? 12.520 7.232 -10.814 1.00 98.25 193 VAL A CA 1
ATOM 1565 C C . VAL A 1 193 ? 11.060 7.689 -10.803 1.00 98.25 193 VAL A C 1
ATOM 1567 O O . VAL A 1 193 ? 10.163 6.878 -10.572 1.00 98.25 193 VAL A O 1
ATOM 1570 N N . THR A 1 194 ? 10.810 8.966 -11.099 1.00 98.12 194 THR A N 1
ATOM 1571 C CA . THR A 1 194 ? 9.457 9.533 -11.150 1.00 98.12 194 THR A CA 1
ATOM 1572 C C . THR A 1 194 ? 8.615 8.863 -12.237 1.00 98.12 194 THR A C 1
ATOM 1574 O O . THR A 1 194 ? 7.470 8.487 -11.988 1.00 98.12 194 THR A O 1
ATOM 1577 N N . GLN A 1 195 ? 9.181 8.630 -13.422 1.00 98.31 195 GLN A N 1
ATOM 1578 C CA . GLN A 1 195 ? 8.504 7.915 -14.507 1.00 98.31 195 GLN A CA 1
ATOM 1579 C C . GLN A 1 195 ? 8.153 6.467 -14.120 1.00 98.31 195 GLN A C 1
ATOM 1581 O O . GLN A 1 195 ? 7.035 6.016 -14.380 1.00 98.31 195 GLN A O 1
ATOM 1586 N N . ILE A 1 196 ? 9.062 5.745 -13.455 1.00 98.50 196 ILE A N 1
ATOM 1587 C CA . ILE A 1 196 ? 8.801 4.385 -12.960 1.00 98.50 196 ILE A CA 1
ATOM 1588 C C . ILE A 1 196 ? 7.721 4.396 -11.874 1.00 98.50 196 ILE A C 1
ATOM 1590 O O . ILE A 1 196 ? 6.813 3.565 -11.926 1.00 98.50 196 ILE A O 1
ATOM 1594 N N . MET A 1 197 ? 7.754 5.356 -10.945 1.00 98.31 197 MET A N 1
ATOM 1595 C CA . MET A 1 197 ? 6.699 5.542 -9.941 1.00 98.31 197 MET A CA 1
ATOM 1596 C C . MET A 1 197 ? 5.333 5.788 -10.596 1.00 98.31 197 MET A C 1
ATOM 1598 O O . MET A 1 197 ? 4.361 5.123 -10.240 1.00 98.31 197 MET A O 1
ATOM 1602 N N . MET A 1 198 ? 5.258 6.648 -11.617 1.00 98.50 198 MET A N 1
ATOM 1603 C CA . MET A 1 198 ? 4.020 6.892 -12.370 1.00 98.50 198 MET A CA 1
ATOM 1604 C C . MET A 1 198 ? 3.487 5.619 -13.043 1.00 98.50 198 MET A C 1
ATOM 1606 O O . MET A 1 198 ? 2.284 5.349 -12.997 1.00 98.50 198 MET A O 1
ATOM 1610 N N . LEU A 1 199 ? 4.361 4.815 -13.659 1.00 98.69 199 LEU A N 1
ATOM 1611 C CA . LEU A 1 199 ? 3.978 3.535 -14.268 1.00 98.69 199 LEU A CA 1
ATOM 1612 C C . LEU A 1 199 ? 3.510 2.519 -13.221 1.00 98.69 199 LEU A C 1
ATOM 1614 O O . LEU A 1 199 ? 2.521 1.818 -13.440 1.00 98.69 199 LEU A O 1
ATOM 1618 N N . PHE A 1 200 ? 4.192 2.456 -12.081 1.00 98.25 200 PHE A N 1
ATOM 1619 C CA . PHE A 1 200 ? 3.869 1.576 -10.965 1.00 98.25 200 PHE A CA 1
ATOM 1620 C C . PHE A 1 200 ? 2.502 1.907 -10.351 1.00 98.25 200 PHE A C 1
ATOM 1622 O O . PHE A 1 200 ? 1.620 1.048 -10.268 1.00 98.25 200 PHE A O 1
ATOM 1629 N N . GLU A 1 201 ? 2.276 3.170 -9.999 1.00 97.81 201 GLU A N 1
ATOM 1630 C CA . GLU A 1 201 ? 0.999 3.663 -9.476 1.00 97.81 201 GLU A CA 1
ATOM 1631 C C . GLU A 1 201 ? -0.125 3.520 -10.509 1.00 97.81 201 GLU A C 1
ATOM 1633 O O . GLU A 1 201 ? -1.234 3.074 -10.188 1.00 97.81 201 GLU A O 1
ATOM 1638 N N . GLY A 1 202 ? 0.177 3.806 -11.778 1.00 98.06 202 GLY A N 1
ATOM 1639 C CA . GLY A 1 202 ? -0.726 3.579 -12.898 1.00 98.06 202 GLY A CA 1
ATOM 1640 C C . GLY A 1 202 ? -1.146 2.114 -13.013 1.00 98.06 202 GLY A C 1
ATOM 1641 O O . GLY A 1 202 ? -2.339 1.829 -13.153 1.00 98.06 202 GLY A O 1
ATOM 1642 N N . ALA A 1 203 ? -0.206 1.174 -12.890 1.00 98.06 203 ALA A N 1
ATOM 1643 C CA . ALA A 1 203 ? -0.470 -0.262 -12.927 1.00 98.06 203 ALA A CA 1
ATOM 1644 C C . ALA A 1 203 ? -1.340 -0.734 -11.751 1.00 98.06 203 ALA A C 1
ATOM 1646 O O . ALA A 1 203 ? -2.250 -1.546 -11.957 1.00 98.06 203 ALA A O 1
ATOM 1647 N N . ILE A 1 204 ? -1.127 -0.197 -10.543 1.00 97.19 204 ILE A N 1
ATOM 1648 C CA . ILE A 1 204 ? -1.970 -0.456 -9.361 1.00 97.19 204 ILE A CA 1
ATOM 1649 C C . ILE A 1 204 ? -3.423 -0.058 -9.643 1.00 97.19 204 ILE A C 1
ATOM 1651 O O . ILE A 1 204 ? -4.347 -0.844 -9.421 1.00 97.19 204 ILE A O 1
ATOM 1655 N N . VAL A 1 205 ? -3.642 1.152 -10.162 1.00 97.00 205 VAL A N 1
ATOM 1656 C CA . VAL A 1 205 ? -4.994 1.652 -10.450 1.00 97.00 205 VAL A CA 1
ATOM 1657 C C . VAL A 1 205 ? -5.631 0.880 -11.608 1.00 97.00 205 VAL A C 1
ATOM 1659 O O . VAL A 1 205 ? -6.794 0.478 -11.521 1.00 97.00 205 VAL A O 1
ATOM 1662 N N . ARG A 1 206 ? -4.890 0.632 -12.695 1.00 97.19 206 ARG A N 1
ATOM 1663 C CA . ARG A 1 206 ? -5.434 -0.056 -13.876 1.00 97.19 206 ARG A CA 1
ATOM 1664 C C . ARG A 1 206 ? -5.794 -1.505 -13.586 1.00 97.19 206 ARG A C 1
ATOM 1666 O O . ARG A 1 206 ? -6.872 -1.934 -13.996 1.00 97.19 206 ARG A O 1
ATOM 1673 N N . SER A 1 207 ? -4.951 -2.233 -12.857 1.00 96.38 207 SER A N 1
ATOM 1674 C CA . SER A 1 207 ? -5.237 -3.620 -12.471 1.00 96.38 207 SER A CA 1
ATOM 1675 C C . SER A 1 207 ? -6.454 -3.706 -11.546 1.00 96.38 207 SER A C 1
ATOM 1677 O O . SER A 1 207 ? -7.310 -4.559 -11.770 1.00 96.38 207 SER A O 1
ATOM 1679 N N . LYS A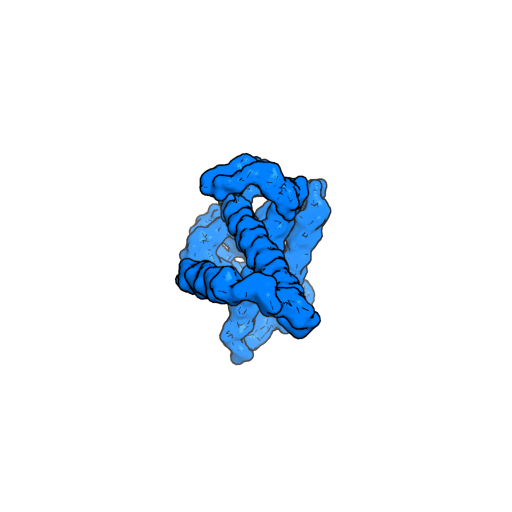 1 208 ? -6.615 -2.772 -10.595 1.00 95.12 208 LYS A N 1
ATOM 1680 C CA . LYS A 1 208 ? -7.818 -2.650 -9.749 1.00 95.12 208 LYS A CA 1
ATOM 1681 C C . LYS A 1 208 ? -9.099 -2.479 -10.566 1.00 95.12 208 LYS A C 1
ATOM 1683 O O . LYS A 1 208 ? -10.069 -3.199 -10.342 1.00 95.12 208 LYS A O 1
ATOM 1688 N N . VAL A 1 209 ? -9.109 -1.534 -11.508 1.00 95.81 209 VAL A N 1
ATOM 1689 C CA . VAL A 1 209 ? -10.311 -1.192 -12.291 1.00 95.81 209 VAL A CA 1
ATOM 1690 C C . VAL A 1 209 ? -10.663 -2.281 -13.302 1.00 95.81 209 VAL A C 1
ATOM 1692 O O . VAL A 1 209 ? -11.829 -2.621 -13.468 1.00 95.81 209 VAL A O 1
ATOM 1695 N N . THR A 1 210 ? -9.661 -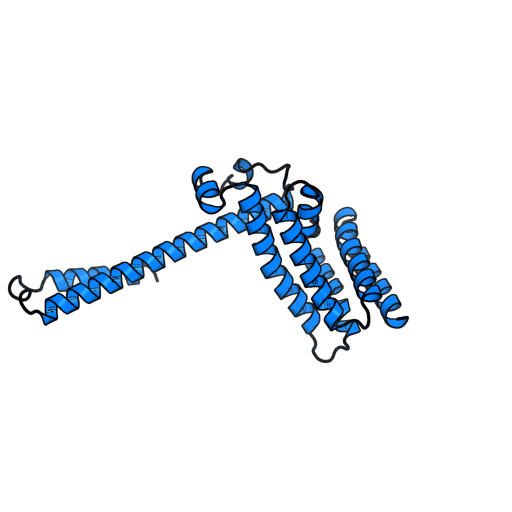2.830 -13.987 1.00 95.38 210 THR A N 1
ATOM 1696 C CA . THR A 1 210 ? -9.881 -3.775 -15.095 1.00 95.38 210 THR A CA 1
ATOM 1697 C C . THR A 1 210 ? -9.901 -5.235 -14.658 1.00 95.38 210 THR A C 1
ATOM 1699 O O . THR A 1 210 ? -10.301 -6.091 -15.442 1.00 95.38 210 THR A O 1
ATOM 1702 N N . ARG A 1 211 ? -9.432 -5.532 -13.438 1.00 94.06 211 ARG A N 1
ATOM 1703 C CA . ARG A 1 211 ? -9.136 -6.891 -12.963 1.00 94.06 211 ARG A CA 1
ATOM 1704 C C . ARG A 1 211 ? -8.266 -7.692 -13.932 1.00 94.06 211 ARG A C 1
ATOM 1706 O O . ARG A 1 211 ? -8.440 -8.895 -14.098 1.00 94.06 211 ARG A O 1
ATOM 1713 N N . ASN A 1 212 ? -7.331 -7.008 -14.588 1.00 92.94 212 ASN A N 1
ATOM 1714 C CA . ASN A 1 212 ? -6.486 -7.596 -15.612 1.00 92.94 212 ASN A CA 1
ATOM 1715 C C . ASN A 1 212 ? -5.008 -7.458 -15.249 1.00 92.94 212 ASN A C 1
ATOM 1717 O O . ASN A 1 212 ? -4.435 -6.374 -15.315 1.00 92.94 212 ASN A O 1
ATOM 1721 N N . ILE A 1 213 ? -4.370 -8.585 -14.943 1.00 94.38 213 ILE A N 1
ATOM 1722 C CA . ILE A 1 213 ? -2.941 -8.647 -14.628 1.00 94.38 213 ILE A CA 1
ATOM 1723 C C . ILE A 1 213 ? -2.042 -8.161 -15.774 1.00 94.38 213 ILE A C 1
ATOM 1725 O O . ILE A 1 213 ? -0.946 -7.651 -15.540 1.00 94.38 213 ILE A O 1
ATOM 1729 N N . LYS A 1 214 ? -2.513 -8.249 -17.027 1.00 95.88 214 LYS A N 1
ATOM 1730 C CA . LYS A 1 214 ? -1.764 -7.797 -18.206 1.00 95.88 214 LYS A CA 1
ATOM 1731 C C . LYS A 1 214 ? -1.360 -6.326 -18.098 1.00 95.88 214 LYS A C 1
ATOM 1733 O O . LYS A 1 214 ? -0.321 -5.958 -18.635 1.00 95.88 214 LYS A O 1
ATOM 1738 N N . THR A 1 215 ? -2.129 -5.491 -17.392 1.00 96.44 215 THR A N 1
ATOM 1739 C CA . THR A 1 215 ? -1.786 -4.071 -17.228 1.00 96.44 215 THR A CA 1
ATOM 1740 C C . THR A 1 215 ? -0.472 -3.872 -16.475 1.00 96.44 215 THR A C 1
ATOM 1742 O O . THR A 1 215 ? 0.247 -2.928 -16.775 1.00 96.44 215 THR A O 1
ATOM 1745 N N . ILE A 1 216 ? -0.142 -4.761 -15.531 1.00 97.94 216 ILE A N 1
ATOM 1746 C CA . ILE A 1 216 ? 1.110 -4.700 -14.764 1.00 97.94 216 ILE A CA 1
ATOM 1747 C C . ILE A 1 216 ? 2.289 -5.098 -15.651 1.00 97.94 216 ILE A C 1
ATOM 1749 O O . ILE A 1 216 ? 3.298 -4.400 -15.676 1.00 97.94 216 ILE A O 1
ATOM 1753 N N . ARG A 1 217 ? 2.134 -6.167 -16.441 1.00 97.31 217 ARG A N 1
ATOM 1754 C CA . ARG A 1 217 ? 3.171 -6.624 -17.381 1.00 97.31 217 ARG A CA 1
ATOM 1755 C C . ARG A 1 217 ? 3.497 -5.554 -18.424 1.00 97.31 217 ARG A C 1
ATOM 1757 O O . ARG A 1 217 ? 4.658 -5.224 -18.605 1.00 97.31 217 ARG A O 1
ATOM 1764 N N . LEU A 1 218 ? 2.472 -4.934 -19.014 1.00 98.12 218 LEU A N 1
ATOM 1765 C CA . LEU A 1 218 ? 2.655 -3.832 -19.966 1.00 98.12 218 LEU A CA 1
ATOM 1766 C C . LEU A 1 218 ? 3.355 -2.618 -19.336 1.00 98.12 218 LEU A C 1
ATOM 1768 O O . LEU A 1 218 ? 4.176 -1.984 -19.992 1.00 98.12 218 LEU A O 1
ATOM 1772 N N . ALA A 1 219 ? 3.054 -2.297 -18.073 1.00 98.56 219 ALA A N 1
ATOM 1773 C CA . ALA A 1 219 ? 3.751 -1.231 -17.359 1.00 98.56 219 ALA A CA 1
ATOM 1774 C C . ALA A 1 219 ? 5.226 -1.582 -17.103 1.00 98.56 219 ALA A C 1
ATOM 1776 O O . ALA A 1 219 ? 6.083 -0.723 -17.288 1.00 98.56 219 ALA A O 1
ATOM 1777 N N . LYS A 1 220 ? 5.531 -2.842 -16.754 1.00 98.50 220 LYS A N 1
ATOM 1778 C CA . LYS A 1 220 ? 6.912 -3.331 -16.607 1.00 98.50 220 LYS A CA 1
ATOM 1779 C C . LYS A 1 220 ? 7.685 -3.261 -17.925 1.00 98.50 220 LYS A C 1
ATOM 1781 O O . LYS A 1 220 ? 8.834 -2.834 -17.935 1.00 98.50 220 LYS A O 1
ATOM 1786 N N . ASP A 1 221 ? 7.060 -3.648 -19.034 1.00 98.19 221 ASP A N 1
ATOM 1787 C CA . ASP A 1 221 ? 7.694 -3.593 -20.354 1.00 98.19 221 ASP A CA 1
ATOM 1788 C C . ASP A 1 221 ? 7.977 -2.145 -20.779 1.00 98.19 221 ASP A C 1
ATOM 1790 O O . ASP A 1 221 ? 9.076 -1.843 -21.240 1.00 98.19 221 ASP A O 1
ATOM 1794 N N . ALA A 1 222 ? 7.033 -1.225 -20.548 1.00 98.44 222 ALA A N 1
ATOM 1795 C CA . ALA A 1 222 ? 7.252 0.204 -20.777 1.00 98.44 222 ALA A CA 1
ATOM 1796 C C . ALA A 1 222 ? 8.372 0.769 -19.886 1.00 98.44 222 ALA A C 1
ATOM 1798 O O . ALA A 1 222 ? 9.214 1.527 -20.362 1.00 98.44 222 ALA A O 1
ATOM 1799 N N . ALA A 1 223 ? 8.412 0.369 -18.612 1.00 98.38 223 ALA A N 1
ATOM 1800 C CA . ALA A 1 223 ? 9.463 0.756 -17.676 1.00 98.38 223 ALA A CA 1
ATOM 1801 C C . ALA A 1 223 ? 10.849 0.297 -18.150 1.00 98.38 223 ALA A C 1
ATOM 1803 O O . ALA A 1 223 ? 11.791 1.083 -18.117 1.00 98.38 223 ALA A O 1
ATOM 1804 N N . ARG A 1 224 ? 10.966 -0.937 -18.661 1.00 97.69 224 ARG A N 1
ATOM 1805 C CA . ARG A 1 224 ? 12.222 -1.449 -19.225 1.00 97.69 224 ARG A CA 1
ATOM 1806 C C . ARG A 1 224 ? 12.710 -0.596 -20.395 1.00 97.69 224 ARG A C 1
ATOM 1808 O O . ARG A 1 224 ? 13.868 -0.197 -20.400 1.00 97.69 224 ARG A O 1
ATOM 1815 N N . ILE A 1 225 ? 11.816 -0.250 -21.324 1.00 97.81 225 ILE A N 1
ATOM 1816 C CA . ILE A 1 225 ? 12.148 0.615 -22.466 1.00 97.81 225 ILE A CA 1
ATOM 1817 C C . ILE A 1 225 ? 12.662 1.979 -21.985 1.00 97.81 225 ILE A C 1
ATOM 1819 O O . ILE A 1 225 ? 13.645 2.481 -22.522 1.00 97.81 225 ILE A O 1
ATOM 1823 N N . LEU A 1 226 ? 12.039 2.584 -20.968 1.00 97.25 226 LEU A N 1
ATOM 1824 C CA . LEU A 1 226 ? 12.519 3.855 -20.413 1.00 97.25 226 LEU A CA 1
ATOM 1825 C C . LEU A 1 226 ? 13.930 3.723 -19.831 1.00 97.25 226 LEU A C 1
ATOM 1827 O O . LEU A 1 226 ? 14.780 4.565 -20.109 1.00 97.25 226 LEU A O 1
ATOM 1831 N N . CYS A 1 227 ? 14.200 2.653 -19.079 1.00 95.38 227 CYS A N 1
ATOM 1832 C CA . CYS A 1 227 ? 15.521 2.408 -18.505 1.00 95.38 227 CYS A CA 1
ATOM 1833 C C . CYS A 1 227 ? 16.606 2.167 -19.568 1.00 95.38 227 CYS A C 1
ATOM 1835 O O . CYS A 1 227 ? 17.738 2.586 -19.366 1.00 95.38 227 CYS A O 1
ATOM 1837 N N . GLU A 1 228 ? 16.278 1.523 -20.690 1.00 92.94 228 GLU A N 1
ATOM 1838 C CA . GLU A 1 228 ? 17.217 1.283 -21.800 1.00 92.94 228 GLU A CA 1
ATOM 1839 C C . GLU A 1 228 ? 17.576 2.559 -22.581 1.00 92.94 228 GLU A C 1
ATOM 1841 O O . GLU A 1 228 ? 18.614 2.600 -23.238 1.00 92.94 228 GLU A O 1
ATOM 1846 N N . ASN A 1 229 ? 16.727 3.590 -22.520 1.00 89.44 229 ASN A N 1
ATOM 1847 C CA . ASN A 1 229 ? 16.895 4.855 -23.246 1.00 89.44 229 ASN A CA 1
ATOM 1848 C C . ASN A 1 229 ? 17.311 6.036 -22.345 1.00 89.44 229 ASN A C 1
ATOM 1850 O O . ASN A 1 229 ? 17.275 7.179 -22.804 1.00 89.44 229 ASN A O 1
ATOM 1854 N N . SER A 1 230 ? 17.653 5.778 -21.077 1.00 83.44 230 SER A N 1
ATOM 1855 C CA . SER A 1 230 ? 18.036 6.797 -20.081 1.00 83.44 230 SER A CA 1
ATOM 1856 C C . SER A 1 230 ? 19.537 6.875 -19.827 1.00 83.44 230 SER A C 1
ATOM 1858 O O . SER A 1 230 ? 20.242 5.871 -20.067 1.00 83.44 230 SER A O 1
#